Protein AF-X1ARF6-F1 (afdb_monomer_lite)

Organism: NCBI:txid412755

Foldseek 3Di:
DDWDWFALPVVRKIWTWDKAAAPDADQFFEEEEQEADDFAALQRQDPNHRNNVVVQVVVSPVRYIYITIGPAPHDPIHDDPVPDDLLNSLSVVLRVLVVQCVDPSHDQQRYAYEAEHSGLVSRVSNCVVDVSHNYYHYHPYDPDDPVVVVVVVVVVVCVVVLPCDPVSVVVVVVCCCPPCLNVDDPDDDQLSVLLVVLLVQLVVLVSVCLVPVDLVSLLSNLLSLLSNVLRDVCSVVVVVVVVVVLVVVLVVCCVVPVDDSVVSVVSHDVVSNVNSPVSSVVSNQCSVCVNVVNNPD

pLDDT: mean 82.82, std 16.59, range [38.09, 98.88]

InterPro domains:
  IPR022742 Alpha/beta hydrolase domain-containing protein 17C-like [PF12146] (54-144)
  IPR029058 Alpha/Beta hydrolase fold [G3DSA:3.40.50.1820] (3-186)
  IPR029058 Alpha/Beta hydrolase fold [SSF53474] (2-149)
  IPR038731 Glycosyltransferase RgtA/B/C/D-like [PF13231] (156-250)
  IPR053145 AB hydrolase superfamily Esterase 10 [PTHR43265] (1-163)

Sequence (297 aa):
EEEVTYENKKDGVTLAGTLTMPKTGGPHPTVLLIPGSGPNDRDETIWGHRVFLVLADHLTRQGIAVLRADDRGVGESTGDFSAATIADLARDACAGVEYLKTRPEIDARKIGLVGHSLGANVAPLAATQSPDVAFIVLMAGASNTLAEGIHNQCQMIYRSAGGLGRPAVVVAALLTAISPAMVFYSRYYIQEVLLVCFTFGAIISGYRYTQSKNIKWAIFAGISLGLMHATKETSVIAFGSMLLALLLTLVMQRRRQGGSILMAVKAINPWHGIAAVAAAGMVSVLFYSSFFTNAGG

Secondary structure (DSSP, 8-state):
-EEEEEEETTTTEEEEEEEE--SS-S-EEEEEEE--SSS--TT-EETTEEHHHHHHHHHHHTT-EEEEEPPTTSTT--S-STT--HHHHHHHHHHHHHHHHT-TTEEEEEEEEEEETTHHHHHHHHHHH-TTEEEEEEES--SS-HHHHHHHHHHHHHHHTTSS-HHHHHHHHHHHHH-HHHHS-SSS--THHHHHHHHHHHHHHHHHHHHH--HHHHHHHHHHHHHHHHH-TTHHHHHHHHHHHHHHHHHHHHHHH---HHHHHTTS-HHHHHHHHHHHHHHHHHHHTTTTTTTT-

Structure (mmCIF, N/CA/C/O backbone):
data_AF-X1ARF6-F1
#
_entry.id   AF-X1ARF6-F1
#
loop_
_atom_site.group_PDB
_atom_site.id
_atom_site.type_symbol
_atom_site.label_atom_id
_atom_site.label_alt_id
_atom_site.label_comp_id
_atom_site.label_asym_id
_atom_site.label_entity_id
_atom_site.label_seq_id
_atom_site.pdbx_PDB_ins_code
_atom_site.Cartn_x
_atom_site.Cartn_y
_atom_site.Cartn_z
_atom_site.occupancy
_atom_site.B_iso_or_equiv
_atom_site.auth_seq_id
_atom_site.auth_comp_id
_atom_site.auth_asym_id
_atom_site.auth_atom_id
_atom_site.pdbx_PDB_model_num
ATOM 1 N N . GLU A 1 1 ? -19.162 11.302 13.280 1.00 95.06 1 GLU A N 1
ATOM 2 C CA . GLU A 1 1 ? -17.819 10.830 13.651 1.00 95.06 1 GLU A CA 1
ATOM 3 C C . GLU A 1 1 ? -17.608 11.163 15.113 1.00 95.06 1 GLU A C 1
ATOM 5 O O . GLU A 1 1 ? -18.133 12.176 15.564 1.00 95.06 1 GLU A O 1
ATOM 10 N N . GLU A 1 2 ? -16.928 10.285 15.833 1.00 97.31 2 GLU A N 1
ATOM 11 C CA . GLU A 1 2 ? -16.507 10.455 17.221 1.00 97.31 2 GLU A CA 1
ATOM 12 C C . GLU A 1 2 ? -15.000 10.204 17.273 1.00 97.31 2 GLU A C 1
ATOM 14 O O . GLU A 1 2 ? -14.529 9.196 16.745 1.00 97.31 2 GLU A O 1
ATOM 19 N N . GLU A 1 3 ? -14.256 11.120 17.885 1.00 98.25 3 GLU A N 1
ATOM 20 C CA . GLU A 1 3 ? -12.836 10.929 18.176 1.00 98.25 3 GLU A CA 1
ATOM 21 C C . GLU A 1 3 ? -12.690 10.003 19.377 1.00 98.25 3 GLU A C 1
ATOM 23 O O . GLU A 1 3 ? -13.336 10.201 20.407 1.00 98.25 3 GLU A O 1
ATOM 28 N N . VAL A 1 4 ? -11.857 8.979 19.236 1.00 98.44 4 VAL A N 1
ATOM 29 C CA . VAL A 1 4 ? -11.742 7.904 20.217 1.00 98.44 4 VAL A CA 1
ATOM 30 C C . VAL A 1 4 ? -10.285 7.593 20.507 1.00 98.44 4 VAL A C 1
ATOM 32 O O . VAL A 1 4 ? -9.414 7.722 19.649 1.00 98.44 4 VAL A O 1
ATOM 35 N N . THR A 1 5 ? -10.028 7.134 21.726 1.00 98.38 5 THR A N 1
ATOM 36 C CA . THR A 1 5 ? -8.744 6.559 22.116 1.00 98.38 5 THR A CA 1
ATOM 37 C C . THR A 1 5 ? -8.976 5.249 22.850 1.00 98.38 5 THR A C 1
ATOM 39 O O . THR A 1 5 ? -9.968 5.083 23.566 1.00 98.38 5 THR A O 1
ATOM 42 N N . TYR A 1 6 ? -8.076 4.292 22.652 1.00 98.50 6 TYR A N 1
ATOM 43 C CA . TYR A 1 6 ? -8.122 3.003 23.330 1.00 98.50 6 TYR A CA 1
ATOM 44 C C . TYR A 1 6 ? -6.722 2.436 23.538 1.00 98.50 6 TYR A C 1
ATOM 46 O O . TYR A 1 6 ? -5.783 2.756 22.817 1.00 98.50 6 TYR A O 1
ATOM 54 N N . GLU A 1 7 ? -6.572 1.600 24.560 1.00 98.25 7 GLU A N 1
ATOM 55 C CA . GLU A 1 7 ? -5.267 1.113 24.999 1.00 98.25 7 GLU A CA 1
ATOM 56 C C . GLU A 1 7 ? -5.033 -0.338 24.562 1.00 98.25 7 GLU A C 1
ATOM 58 O O . GLU A 1 7 ? -5.788 -1.248 24.921 1.00 98.25 7 GLU A O 1
ATOM 63 N N . ASN A 1 8 ? -3.923 -0.579 23.868 1.00 97.50 8 ASN A N 1
ATOM 64 C CA . ASN A 1 8 ? -3.302 -1.893 23.804 1.00 97.50 8 ASN A CA 1
ATOM 65 C C . ASN A 1 8 ? -2.526 -2.143 25.106 1.00 97.50 8 ASN A C 1
ATOM 67 O O . ASN A 1 8 ? -1.322 -1.904 25.210 1.00 97.50 8 ASN A O 1
ATOM 71 N N . LYS A 1 9 ? -3.235 -2.686 26.099 1.00 95.44 9 LYS A N 1
ATOM 72 C CA . LYS A 1 9 ? -2.705 -2.976 27.443 1.00 95.44 9 LYS A CA 1
ATOM 73 C C . LYS A 1 9 ? -1.505 -3.924 27.461 1.00 95.44 9 LYS A C 1
ATOM 75 O O . LYS A 1 9 ? -0.753 -3.924 28.429 1.00 95.44 9 LYS A O 1
ATOM 80 N N . LYS A 1 10 ? -1.344 -4.776 26.440 1.00 94.44 10 LYS A N 1
ATOM 81 C CA . LYS A 1 10 ? -0.215 -5.720 26.377 1.00 94.44 10 LYS A CA 1
ATOM 82 C C . LYS A 1 10 ? 1.098 -5.004 26.083 1.00 94.44 10 LYS A C 1
ATOM 84 O O . LYS A 1 10 ? 2.126 -5.401 26.619 1.00 94.44 10 LYS A O 1
ATOM 89 N N . ASP A 1 11 ? 1.035 -3.965 25.258 1.00 94.88 11 ASP A N 1
ATOM 90 C CA . ASP A 1 11 ? 2.212 -3.225 24.805 1.00 94.88 11 ASP A CA 1
ATOM 91 C C . ASP A 1 11 ? 2.340 -1.854 25.493 1.00 94.88 11 ASP A C 1
ATOM 93 O O . ASP A 1 11 ? 3.352 -1.181 25.321 1.00 94.88 11 ASP A O 1
ATOM 97 N N . GLY A 1 12 ? 1.333 -1.431 26.270 1.00 96.31 12 GLY A N 1
ATOM 98 C CA . GLY A 1 12 ? 1.295 -0.114 26.915 1.00 96.31 12 GLY A CA 1
ATOM 99 C C . GLY A 1 12 ? 1.167 1.038 25.913 1.00 96.31 12 GLY A C 1
ATOM 100 O O . GLY A 1 12 ? 1.675 2.131 26.156 1.00 96.31 12 GLY A O 1
ATOM 101 N N . VAL A 1 13 ? 0.535 0.776 24.766 1.00 97.12 13 VAL A N 1
ATOM 102 C CA . VAL A 1 13 ? 0.352 1.741 23.675 1.00 97.12 13 VAL A CA 1
ATOM 103 C C . VAL A 1 13 ? -1.090 2.231 23.665 1.00 97.12 13 VAL A C 1
ATOM 105 O O . VAL A 1 13 ? -2.021 1.429 23.720 1.00 97.12 13 VAL A O 1
ATOM 108 N N . THR A 1 14 ? -1.279 3.540 23.546 1.00 98.56 14 THR A N 1
ATOM 109 C CA . THR A 1 14 ? -2.588 4.167 23.357 1.00 98.56 14 THR A CA 1
ATOM 110 C C . THR A 1 14 ? -2.746 4.515 21.890 1.00 98.56 14 THR A C 1
ATOM 112 O O . THR A 1 14 ? -1.902 5.204 21.326 1.00 98.56 14 THR A O 1
ATOM 115 N N . LEU A 1 15 ? -3.828 4.045 21.283 1.00 98.69 15 LEU A N 1
ATOM 116 C CA . LEU A 1 15 ? -4.153 4.265 19.883 1.00 98.69 15 LEU A CA 1
ATOM 117 C C . LEU A 1 15 ? -5.269 5.297 19.787 1.00 98.69 15 LEU A C 1
ATOM 119 O O . LEU A 1 15 ? -6.289 5.179 20.472 1.00 98.69 15 LEU A O 1
ATOM 123 N N . ALA A 1 16 ? -5.064 6.303 18.947 1.00 98.69 16 ALA A N 1
ATOM 124 C CA . ALA A 1 16 ? -6.054 7.312 18.619 1.00 98.69 16 ALA A CA 1
ATOM 125 C C . ALA A 1 16 ? -6.747 6.969 17.302 1.00 98.69 16 ALA A C 1
ATOM 127 O O . ALA A 1 16 ? -6.163 6.368 16.401 1.00 98.69 16 ALA A O 1
ATOM 128 N N . GLY A 1 17 ? -8.012 7.348 17.176 1.00 98.31 17 GLY A N 1
ATOM 129 C CA . GLY A 1 17 ? -8.782 7.048 15.987 1.00 98.31 17 GLY A CA 1
ATOM 130 C C . GLY A 1 17 ? -10.110 7.776 15.923 1.00 98.31 17 GLY A C 1
ATOM 131 O O . GLY A 1 17 ? -10.441 8.614 16.758 1.00 98.31 17 GLY A O 1
ATOM 132 N N . THR A 1 18 ? -10.896 7.403 14.923 1.00 98.69 18 THR A N 1
ATOM 133 C CA . THR A 1 18 ? -12.225 7.948 14.677 1.00 98.69 18 THR A CA 1
ATOM 134 C C . THR A 1 18 ? -13.212 6.800 14.489 1.00 98.69 18 THR A C 1
ATOM 136 O O . THR A 1 18 ? -13.063 5.971 13.584 1.00 98.69 18 THR A O 1
ATOM 139 N N . LEU A 1 19 ? -14.261 6.775 15.314 1.00 98.44 19 LEU A N 1
ATOM 140 C CA . LEU A 1 19 ? -15.413 5.896 15.149 1.00 98.44 19 LEU A CA 1
ATOM 141 C C . LEU A 1 19 ? -16.495 6.623 14.343 1.00 98.44 19 LEU A C 1
ATOM 143 O O . LEU A 1 19 ? -17.011 7.678 14.719 1.00 98.44 19 LEU A O 1
ATOM 147 N N . THR A 1 20 ? -16.845 6.068 13.189 1.00 98.31 20 THR A N 1
ATOM 148 C CA . THR A 1 20 ? -17.866 6.626 12.298 1.00 98.31 20 THR A CA 1
ATOM 149 C C . THR A 1 20 ? -19.119 5.767 12.381 1.00 98.31 20 THR A C 1
ATOM 151 O O . THR A 1 20 ? -19.066 4.569 12.118 1.00 98.31 20 THR A O 1
ATOM 154 N N . MET A 1 21 ? -20.244 6.380 12.751 1.00 97.50 21 MET A N 1
ATOM 155 C CA . MET A 1 21 ? -21.498 5.680 13.032 1.00 97.50 21 MET A CA 1
ATOM 156 C C . MET A 1 21 ? -22.556 5.943 11.952 1.00 97.50 21 MET A C 1
ATOM 158 O O . MET A 1 21 ? -22.673 7.082 11.482 1.00 97.50 21 MET A O 1
ATOM 162 N N . PRO A 1 22 ? -23.378 4.939 11.593 1.00 97.31 22 PRO A N 1
ATOM 163 C CA . PRO A 1 22 ? -24.603 5.163 10.837 1.00 97.31 22 PRO A CA 1
ATOM 164 C C . PRO A 1 22 ? -25.560 6.103 11.579 1.00 97.31 22 PRO A C 1
ATOM 166 O O . PRO A 1 22 ? -25.580 6.159 12.806 1.00 97.31 22 PRO A O 1
ATOM 169 N N . LYS A 1 23 ? -26.411 6.817 10.833 1.00 92.62 23 LYS A N 1
ATOM 170 C CA . LYS A 1 23 ? -27.447 7.696 11.415 1.00 92.62 23 LYS A CA 1
ATOM 171 C C . LYS A 1 23 ? -28.692 6.939 11.905 1.00 92.62 23 LYS A C 1
ATOM 173 O O . LYS A 1 23 ? -29.614 7.557 12.429 1.00 92.62 23 LYS A O 1
ATOM 178 N N . THR A 1 24 ? -28.754 5.631 11.677 1.00 91.19 24 THR A N 1
ATOM 179 C CA . THR A 1 24 ? -29.869 4.756 12.058 1.00 91.19 24 THR A CA 1
ATOM 180 C C . THR A 1 24 ? -29.703 4.226 13.486 1.00 91.19 24 THR A C 1
ATOM 182 O O . THR A 1 24 ? -28.606 4.236 14.045 1.00 91.19 24 THR A O 1
ATOM 185 N N . GLY A 1 25 ? -30.796 3.754 14.095 1.00 86.69 25 GLY A N 1
ATOM 186 C CA . GLY A 1 25 ? -30.749 3.113 15.415 1.00 86.69 25 GLY A CA 1
ATOM 187 C C . GLY A 1 25 ? -29.938 1.811 15.390 1.00 86.69 25 GLY A C 1
ATOM 188 O O . GLY A 1 25 ? -30.049 1.048 14.431 1.00 86.69 25 GLY A O 1
ATOM 189 N N . GLY A 1 26 ? -29.110 1.595 16.417 1.00 87.12 26 GLY A N 1
ATOM 190 C CA . GLY A 1 26 ? -28.246 0.416 16.563 1.00 87.12 26 GLY A CA 1
ATOM 191 C C . GLY A 1 26 ? -28.900 -0.756 17.315 1.00 87.12 26 GLY A C 1
ATOM 192 O O . GLY A 1 26 ? -30.093 -0.692 17.629 1.00 87.12 26 GLY A O 1
ATOM 193 N N . PRO A 1 27 ? -28.130 -1.815 17.639 1.00 96.00 27 PRO A N 1
ATOM 194 C CA . PRO A 1 27 ? -26.681 -1.955 17.435 1.00 96.00 27 PRO A CA 1
ATOM 195 C C . PRO A 1 27 ? -26.289 -2.273 15.980 1.00 96.00 27 PRO A C 1
ATOM 197 O O . PRO A 1 27 ? -27.033 -2.940 15.259 1.00 96.00 27 PRO A O 1
ATOM 200 N N . HIS A 1 28 ? -25.112 -1.807 15.550 1.00 98.12 28 HIS A N 1
ATOM 201 C CA . HIS A 1 28 ? -24.639 -1.911 14.162 1.00 98.12 28 HIS A CA 1
ATOM 202 C C . HIS A 1 28 ? -23.545 -2.972 13.984 1.00 98.12 28 HIS A C 1
ATOM 204 O O . HIS A 1 28 ? -22.696 -3.114 14.865 1.00 98.12 28 HIS A O 1
ATOM 210 N N . PRO A 1 29 ? -23.486 -3.682 12.838 1.00 98.12 29 PRO A N 1
ATOM 211 C CA . PRO A 1 29 ? -22.263 -4.377 12.445 1.00 98.12 29 PRO A CA 1
ATOM 212 C C . PRO A 1 29 ? -21.126 -3.365 12.273 1.00 98.12 29 PRO A C 1
ATOM 214 O O . PRO A 1 29 ? -21.363 -2.187 11.989 1.00 98.12 29 PRO A O 1
ATOM 217 N N . THR A 1 30 ? -19.882 -3.794 12.457 1.00 98.62 30 THR A N 1
ATOM 218 C CA . THR A 1 30 ? -18.743 -2.868 12.482 1.00 98.62 30 THR A CA 1
ATOM 219 C C . THR A 1 30 ? -17.517 -3.460 11.834 1.00 98.62 30 THR A C 1
ATOM 221 O O . THR A 1 30 ? -17.283 -4.661 11.927 1.00 98.62 30 THR A O 1
ATOM 224 N N . VAL A 1 31 ? -16.716 -2.609 11.200 1.00 98.75 31 VAL A N 1
ATOM 225 C CA . VAL A 1 31 ? -15.379 -2.983 10.747 1.00 98.75 31 VAL A CA 1
ATOM 226 C C . VAL A 1 31 ? -14.306 -2.062 11.312 1.00 98.75 31 VAL A C 1
ATOM 228 O O . VAL A 1 31 ? -14.501 -0.851 11.399 1.00 98.75 31 VAL A O 1
ATOM 231 N N . LEU A 1 32 ? -13.161 -2.642 11.668 1.00 98.81 32 LEU A N 1
ATOM 232 C CA . LEU A 1 32 ? -11.915 -1.913 11.897 1.00 98.81 32 LEU A CA 1
ATOM 233 C C . LEU A 1 32 ? -11.082 -1.950 10.611 1.00 98.81 32 LEU A C 1
ATOM 235 O O . LEU A 1 32 ? -10.805 -3.032 10.083 1.00 98.81 32 LEU A O 1
ATOM 239 N N . LEU A 1 33 ? -10.696 -0.777 10.108 1.00 98.75 33 LEU A N 1
ATOM 240 C CA . LEU A 1 33 ? -9.798 -0.658 8.960 1.00 98.75 33 LEU A CA 1
ATOM 241 C C . LEU A 1 33 ? -8.343 -0.697 9.443 1.00 98.75 33 LEU A C 1
ATOM 243 O O . LEU A 1 33 ? -7.975 0.050 10.347 1.00 98.75 33 LEU A O 1
ATOM 247 N N . ILE A 1 34 ? -7.530 -1.571 8.847 1.00 98.38 34 ILE A N 1
ATOM 248 C CA . ILE A 1 34 ? -6.124 -1.781 9.211 1.00 98.38 34 ILE A CA 1
ATOM 249 C C . ILE A 1 34 ? -5.238 -1.315 8.044 1.00 98.38 34 ILE A C 1
ATOM 251 O O . ILE A 1 34 ? -5.319 -1.930 6.967 1.00 98.38 34 ILE A O 1
ATOM 255 N N . PRO A 1 35 ? -4.419 -0.260 8.234 1.00 96.38 35 PRO A N 1
ATOM 256 C CA . PRO A 1 35 ? -3.612 0.335 7.171 1.00 96.38 35 PRO A CA 1
ATOM 257 C C . PRO A 1 35 ? -2.540 -0.590 6.583 1.00 96.38 35 PRO A C 1
ATOM 259 O O . PRO A 1 35 ? -2.229 -1.669 7.099 1.00 96.38 35 PRO A O 1
ATOM 262 N N . GLY A 1 36 ? -1.972 -0.145 5.464 1.00 92.62 36 GLY A N 1
ATOM 263 C CA . GLY A 1 36 ? -0.848 -0.767 4.787 1.00 92.62 36 GLY A CA 1
ATOM 264 C C . GLY A 1 36 ? 0.509 -0.516 5.441 1.00 92.62 36 GLY A C 1
ATOM 265 O O . GLY A 1 36 ? 0.647 -0.235 6.623 1.00 92.62 36 GLY A O 1
ATOM 266 N N . SER A 1 37 ? 1.569 -0.699 4.657 1.00 87.50 37 SER A N 1
ATOM 267 C CA . SER A 1 37 ? 2.944 -0.556 5.138 1.00 87.50 37 SER A CA 1
ATOM 268 C C . SER A 1 37 ? 3.344 0.908 5.322 1.00 87.50 37 SER A C 1
ATOM 270 O O . SER A 1 37 ? 3.175 1.695 4.392 1.00 87.50 37 SER A O 1
ATOM 272 N N . GLY A 1 38 ? 4.014 1.212 6.433 1.00 88.50 38 GLY A N 1
ATOM 273 C CA . GLY A 1 38 ? 4.526 2.546 6.757 1.00 88.50 38 GLY A CA 1
ATOM 274 C C . GLY A 1 38 ? 3.764 3.174 7.926 1.00 88.50 38 GLY A C 1
ATOM 275 O O . GLY A 1 38 ? 2.807 2.577 8.395 1.00 88.50 38 GLY A O 1
ATOM 276 N N . PRO A 1 39 ? 4.198 4.343 8.418 1.00 92.00 39 PRO A N 1
ATOM 277 C CA . PRO A 1 39 ? 3.478 5.065 9.460 1.00 92.00 39 PRO A CA 1
ATOM 278 C C . PRO A 1 39 ? 2.248 5.761 8.857 1.00 92.00 39 PRO A C 1
ATOM 280 O O . PRO A 1 39 ? 2.389 6.827 8.253 1.00 92.00 39 PRO A O 1
ATOM 283 N N . ASN A 1 40 ? 1.060 5.164 8.981 1.00 95.88 40 ASN A N 1
ATOM 284 C CA . ASN A 1 40 ? -0.164 5.727 8.410 1.00 95.88 40 ASN A CA 1
ATOM 285 C C . ASN A 1 40 ? -0.986 6.487 9.453 1.00 95.88 40 ASN A C 1
ATOM 287 O O . ASN A 1 40 ? -1.107 6.074 10.609 1.00 95.88 40 ASN A O 1
ATOM 291 N N . ASP A 1 41 ? -1.603 7.581 9.010 1.00 96.94 41 ASP A N 1
ATOM 292 C CA . ASP A 1 41 ? -2.754 8.138 9.711 1.00 96.94 41 ASP A CA 1
ATOM 293 C C . ASP A 1 41 ? -3.972 7.210 9.548 1.00 96.94 41 ASP A C 1
ATOM 295 O O . ASP A 1 41 ? -4.015 6.327 8.685 1.00 96.94 41 ASP A O 1
ATOM 299 N N . ARG A 1 42 ? -5.003 7.439 10.360 1.00 97.12 42 ARG A N 1
ATOM 300 C CA . ARG A 1 42 ? -6.267 6.687 10.344 1.00 97.12 42 ARG A CA 1
ATOM 301 C C . ARG A 1 42 ? -6.987 6.679 8.992 1.00 97.12 42 ARG A C 1
ATOM 303 O O . ARG A 1 42 ? -7.870 5.853 8.763 1.00 97.12 42 ARG A O 1
ATOM 310 N N . ASP A 1 43 ? -6.631 7.599 8.101 1.00 97.69 43 ASP A N 1
ATOM 311 C CA . ASP A 1 43 ? -7.243 7.770 6.787 1.00 97.69 43 ASP A CA 1
ATOM 312 C C . ASP A 1 43 ? -6.492 7.060 5.657 1.00 97.69 43 ASP A C 1
ATOM 314 O O . ASP A 1 43 ? -6.990 7.037 4.523 1.00 97.69 43 ASP A O 1
ATOM 318 N N . GLU A 1 44 ? -5.347 6.450 5.969 1.00 95.75 44 GLU A N 1
ATOM 319 C CA . GLU A 1 44 ? -4.414 5.886 5.001 1.00 95.75 44 GLU A CA 1
ATOM 320 C C . GLU A 1 44 ? -4.153 6.883 3.858 1.00 95.75 44 GLU A C 1
ATOM 322 O O . GLU A 1 44 ? -4.423 6.634 2.675 1.00 95.75 44 GLU A O 1
ATOM 327 N N . THR A 1 45 ? -3.707 8.086 4.235 1.00 94.38 45 THR A N 1
ATOM 328 C CA . THR A 1 45 ? -3.518 9.189 3.297 1.00 94.38 45 THR A CA 1
ATOM 329 C C . THR A 1 45 ? -2.351 8.918 2.351 1.00 94.38 45 THR A C 1
ATOM 331 O O . THR A 1 45 ? -1.178 9.005 2.712 1.00 94.38 45 THR A O 1
ATOM 334 N N . ILE A 1 46 ? -2.666 8.674 1.080 1.00 86.69 46 ILE A N 1
ATOM 335 C CA . ILE A 1 46 ? -1.692 8.401 0.022 1.00 86.69 46 ILE A CA 1
ATOM 336 C C . ILE A 1 46 ? -1.782 9.515 -1.024 1.00 86.69 46 ILE A C 1
ATOM 338 O O . ILE A 1 46 ? -2.804 9.680 -1.687 1.00 86.69 46 ILE A O 1
ATOM 342 N N . TRP A 1 47 ? -0.713 10.305 -1.174 1.00 86.38 47 TRP A N 1
ATOM 343 C CA . TRP A 1 47 ? -0.644 11.439 -2.118 1.00 86.38 47 TRP A CA 1
ATOM 344 C C . TRP A 1 47 ? -1.813 12.437 -1.981 1.00 86.38 47 TRP A C 1
ATOM 346 O O . TRP A 1 47 ? -2.319 12.960 -2.971 1.00 86.38 47 TRP A O 1
ATOM 356 N N . GLY A 1 48 ? -2.260 12.685 -0.745 1.00 89.06 48 GLY A N 1
ATOM 357 C CA . GLY A 1 48 ? -3.388 13.573 -0.436 1.00 89.06 48 GLY A CA 1
ATOM 358 C C . GLY A 1 48 ? -4.772 12.932 -0.593 1.00 89.06 48 GLY A C 1
ATOM 359 O O . GLY A 1 48 ? -5.776 13.575 -0.291 1.00 89.06 48 GLY A O 1
ATOM 360 N N . HIS A 1 49 ? -4.851 11.671 -1.027 1.00 93.31 49 HIS A N 1
ATOM 361 C CA . HIS A 1 49 ? -6.095 10.913 -1.074 1.00 93.31 49 HIS A CA 1
ATOM 362 C C . HIS A 1 49 ? -6.288 10.096 0.208 1.00 93.31 49 HIS A C 1
ATOM 364 O O . HIS A 1 49 ? -5.449 9.269 0.550 1.00 93.31 49 HIS A O 1
ATOM 370 N N . ARG A 1 50 ? -7.427 10.288 0.877 1.00 96.81 50 ARG A N 1
ATOM 371 C CA . ARG A 1 50 ? -7.795 9.645 2.150 1.00 96.81 50 ARG A CA 1
ATOM 372 C C . ARG A 1 50 ? -8.617 8.384 1.899 1.00 96.81 50 ARG A C 1
ATOM 374 O O . ARG A 1 50 ? -9.848 8.433 1.886 1.00 96.81 50 ARG A O 1
ATOM 381 N N . VAL A 1 51 ? -7.943 7.275 1.600 1.00 95.25 51 VAL A N 1
ATOM 382 C CA . VAL A 1 51 ? -8.585 6.034 1.129 1.00 95.25 51 VAL A CA 1
ATOM 383 C C . VAL A 1 51 ? -9.576 5.495 2.162 1.00 95.25 51 VAL A C 1
ATOM 385 O O . VAL A 1 51 ? -10.718 5.179 1.817 1.00 95.25 51 VAL A O 1
ATOM 388 N N . PHE A 1 52 ? -9.179 5.446 3.433 1.00 98.00 52 PHE A N 1
ATOM 389 C CA . PHE A 1 52 ? -10.021 4.902 4.496 1.00 98.00 52 PHE A CA 1
ATOM 390 C C . PHE A 1 52 ? -11.181 5.819 4.864 1.00 98.00 52 PHE A C 1
ATOM 392 O O . PHE A 1 52 ? -12.253 5.313 5.185 1.00 98.00 52 PHE A O 1
ATOM 399 N N . LEU A 1 53 ? -11.038 7.141 4.735 1.00 97.88 53 LEU A N 1
ATOM 400 C CA . LEU A 1 53 ? -12.164 8.061 4.916 1.00 97.88 53 LEU A CA 1
ATOM 401 C C . LEU A 1 53 ? -13.270 7.816 3.881 1.00 97.88 53 LEU A C 1
ATOM 403 O O . LEU A 1 53 ? -14.447 7.781 4.234 1.00 97.88 53 LEU A O 1
ATOM 407 N N . VAL A 1 54 ? -12.906 7.615 2.611 1.00 97.44 54 VAL A N 1
ATOM 408 C CA . VAL A 1 54 ? -13.881 7.333 1.542 1.00 97.44 54 VAL A CA 1
ATOM 409 C C . VAL A 1 54 ? -14.595 6.001 1.790 1.00 97.44 54 VAL A C 1
ATOM 411 O O . VAL A 1 54 ? -15.814 5.911 1.629 1.00 97.44 54 VAL A O 1
ATOM 414 N N . LEU A 1 55 ? -13.858 4.974 2.227 1.00 97.31 55 LEU A N 1
ATOM 415 C CA . LEU A 1 55 ? -14.443 3.685 2.603 1.00 97.31 55 LEU A CA 1
ATOM 416 C C . LEU A 1 55 ? -15.367 3.810 3.819 1.00 97.31 55 LEU A C 1
ATOM 418 O O . LEU A 1 55 ? -16.476 3.276 3.795 1.00 97.31 55 LEU A O 1
ATOM 422 N N . ALA A 1 56 ? -14.944 4.541 4.851 1.00 98.25 56 ALA A N 1
ATOM 423 C CA . ALA A 1 56 ? -15.740 4.774 6.047 1.00 98.25 56 ALA A CA 1
ATOM 424 C C . ALA A 1 56 ? -17.057 5.490 5.719 1.00 98.25 56 ALA A C 1
ATOM 426 O O . ALA A 1 56 ? -18.119 5.045 6.157 1.00 98.25 56 ALA A O 1
ATOM 427 N N . ASP A 1 57 ? -17.019 6.542 4.896 1.00 97.94 57 ASP A N 1
ATOM 428 C CA . ASP A 1 57 ? -18.223 7.254 4.453 1.00 97.94 57 ASP A CA 1
ATOM 429 C C . ASP A 1 57 ? -19.187 6.329 3.696 1.00 97.94 57 ASP A C 1
ATOM 431 O O . ASP A 1 57 ? -20.390 6.316 3.965 1.00 97.94 57 ASP A O 1
ATOM 435 N N . HIS A 1 58 ? -18.673 5.506 2.779 1.00 98.12 58 HIS A N 1
ATOM 436 C CA . HIS A 1 58 ? -19.518 4.596 2.013 1.00 98.12 58 HIS A CA 1
ATOM 437 C C . HIS A 1 58 ? -20.164 3.518 2.896 1.00 98.12 58 HIS A C 1
ATOM 439 O O . HIS A 1 58 ? -21.380 3.325 2.845 1.00 98.12 58 HIS A O 1
ATOM 445 N N . LEU A 1 59 ? -19.372 2.836 3.729 1.00 98.12 59 LEU A N 1
ATOM 446 C CA . LEU A 1 59 ? -19.842 1.744 4.588 1.00 98.12 59 LEU A CA 1
ATOM 447 C C . LEU A 1 59 ? -20.851 2.226 5.638 1.00 98.12 59 LEU A C 1
ATOM 449 O O . LEU A 1 59 ? -21.868 1.572 5.874 1.00 98.12 59 LEU A O 1
ATOM 453 N N . THR A 1 60 ? -20.633 3.409 6.209 1.00 98.00 60 THR A N 1
ATOM 454 C CA . THR A 1 60 ? -21.530 3.979 7.229 1.00 98.00 60 THR A CA 1
ATOM 455 C C . THR A 1 60 ? -22.881 4.387 6.665 1.00 98.00 60 THR A C 1
ATOM 457 O O . THR A 1 60 ? -23.902 4.193 7.330 1.00 98.00 60 THR A O 1
ATOM 460 N N . ARG A 1 61 ? -22.943 4.834 5.402 1.00 97.31 61 ARG A N 1
ATOM 461 C CA . ARG A 1 61 ? -24.217 5.024 4.681 1.00 97.31 61 ARG A CA 1
ATOM 462 C C . ARG A 1 61 ? -24.966 3.714 4.426 1.00 97.31 61 ARG A C 1
ATOM 464 O O . ARG A 1 61 ? -26.181 3.756 4.260 1.00 97.31 61 ARG A O 1
ATOM 471 N N . GLN A 1 62 ? -24.270 2.578 4.418 1.00 97.25 62 GLN A N 1
ATOM 472 C CA . GLN A 1 62 ? -24.856 1.237 4.299 1.00 97.25 62 GLN A CA 1
ATOM 473 C C . GLN A 1 62 ? -25.178 0.591 5.658 1.00 97.25 62 GLN A C 1
ATOM 475 O O . GLN A 1 62 ? -25.527 -0.586 5.711 1.00 97.25 62 GLN A O 1
ATOM 480 N N . GLY A 1 63 ? -25.086 1.338 6.764 1.00 97.69 63 GLY A N 1
ATOM 481 C CA . GLY A 1 63 ? -25.435 0.828 8.093 1.00 97.69 63 GLY A CA 1
ATOM 482 C C . GLY A 1 63 ? -24.318 0.052 8.797 1.00 97.69 63 GLY A C 1
ATOM 483 O O . GLY A 1 63 ? -24.599 -0.659 9.755 1.00 97.69 63 GLY A O 1
ATOM 484 N N . ILE A 1 64 ? -23.066 0.174 8.345 1.00 98.56 64 ILE A N 1
ATOM 485 C CA . ILE A 1 64 ? -21.900 -0.451 8.986 1.00 98.56 64 ILE A CA 1
ATOM 486 C C . ILE A 1 64 ? -21.098 0.631 9.708 1.00 98.56 64 ILE A C 1
ATOM 488 O O . ILE A 1 64 ? -20.631 1.573 9.075 1.00 98.56 64 ILE A O 1
ATOM 492 N N . ALA A 1 65 ? -20.917 0.511 11.022 1.00 98.62 65 ALA A N 1
ATOM 493 C CA . ALA A 1 65 ? -20.010 1.399 11.746 1.00 98.62 65 ALA A CA 1
ATOM 494 C C . ALA A 1 65 ? -18.549 1.098 11.380 1.00 98.62 65 ALA A C 1
ATOM 496 O O . ALA A 1 65 ? -18.192 -0.036 11.055 1.00 98.62 65 ALA A O 1
ATOM 497 N N . VAL A 1 66 ? -17.694 2.116 11.402 1.00 98.81 66 VAL A N 1
ATOM 498 C CA . VAL A 1 66 ? -16.302 1.982 10.962 1.00 98.81 66 VAL A CA 1
ATOM 499 C C . VAL A 1 66 ? -15.366 2.631 11.962 1.00 98.81 66 VAL A C 1
ATOM 501 O O . VAL A 1 66 ? -15.458 3.835 12.204 1.00 98.81 66 VAL A O 1
ATOM 504 N N . LEU A 1 67 ? -14.446 1.836 12.503 1.00 98.88 67 LEU A N 1
ATOM 505 C CA . LEU A 1 67 ? -13.306 2.321 13.267 1.00 98.88 67 LEU A CA 1
ATOM 506 C C . LEU A 1 67 ? -12.105 2.473 12.337 1.00 98.88 67 LEU A C 1
ATOM 508 O O . LEU A 1 67 ? -11.746 1.555 11.598 1.00 98.88 67 LEU A O 1
ATOM 512 N N . ARG A 1 68 ? -11.485 3.644 12.402 1.00 98.62 68 ARG A N 1
ATOM 513 C CA . ARG A 1 68 ? -10.196 3.960 11.790 1.00 98.62 68 ARG A CA 1
ATOM 514 C C . ARG A 1 68 ? -9.258 4.402 12.899 1.00 98.62 68 ARG A C 1
ATOM 516 O O . ARG A 1 68 ? -9.693 5.181 13.743 1.00 98.62 68 ARG A O 1
ATOM 523 N N . ALA A 1 69 ? -8.016 3.942 12.905 1.00 98.25 69 ALA A N 1
ATOM 524 C CA . ALA A 1 69 ? -7.042 4.311 13.927 1.00 98.25 69 ALA A CA 1
ATOM 525 C C . ALA A 1 69 ? -5.713 4.705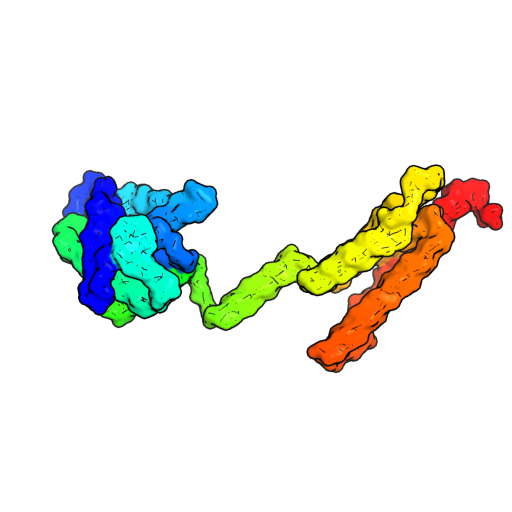 13.292 1.00 98.25 69 ALA A C 1
ATOM 527 O O . ALA A 1 69 ? -5.334 4.135 12.270 1.00 98.25 69 ALA A O 1
ATOM 528 N N . ASP A 1 70 ? -5.039 5.680 13.896 1.00 98.44 70 ASP A N 1
ATOM 529 C CA . ASP A 1 70 ? -3.667 6.017 13.544 1.00 98.44 70 ASP A CA 1
ATOM 530 C C . ASP A 1 70 ? -2.770 4.856 13.985 1.00 98.44 70 ASP A C 1
ATOM 532 O O . ASP A 1 70 ? -2.934 4.324 15.093 1.00 98.44 70 ASP A O 1
ATOM 536 N N . ASP A 1 71 ? -1.808 4.477 13.144 1.00 97.44 71 ASP A N 1
ATOM 537 C CA . ASP A 1 71 ? -0.816 3.477 13.527 1.00 97.44 71 ASP A CA 1
ATOM 538 C C . ASP A 1 71 ? -0.075 3.919 14.803 1.00 97.44 71 ASP A C 1
ATOM 540 O O . ASP A 1 71 ? 0.075 5.110 15.088 1.00 97.44 71 ASP A O 1
ATOM 544 N N . ARG A 1 72 ? 0.420 2.959 15.593 1.00 97.06 72 ARG A N 1
ATOM 545 C CA . ARG A 1 72 ? 1.235 3.270 16.780 1.00 97.06 72 ARG A CA 1
ATOM 546 C C . ARG A 1 72 ? 2.380 4.233 16.429 1.00 97.06 72 ARG A C 1
ATOM 548 O O . ARG A 1 72 ? 3.089 4.026 15.450 1.00 97.06 72 ARG A O 1
ATOM 555 N N . GLY A 1 73 ? 2.582 5.271 17.231 1.00 96.50 73 GLY A N 1
ATOM 556 C CA . GLY A 1 73 ? 3.587 6.311 16.987 1.00 96.50 73 GLY A CA 1
ATOM 557 C C . GLY A 1 73 ? 3.255 7.284 15.848 1.00 96.50 73 GLY A C 1
ATOM 558 O O . GLY A 1 73 ? 4.145 8.013 15.408 1.00 96.50 73 GLY A O 1
ATOM 559 N N . VAL A 1 74 ? 2.013 7.299 15.355 1.00 97.31 74 VAL A N 1
ATOM 560 C CA . VAL A 1 74 ? 1.528 8.221 14.318 1.00 97.31 74 VAL A CA 1
ATOM 561 C C . VAL A 1 74 ? 0.354 9.040 14.844 1.00 97.31 74 VAL A C 1
ATOM 563 O O . VAL A 1 74 ? -0.467 8.545 15.612 1.00 97.31 74 VAL A O 1
ATOM 566 N N . GLY A 1 75 ? 0.257 10.301 14.415 1.00 95.31 75 GLY A N 1
ATOM 567 C CA . GLY A 1 75 ? -0.815 11.197 14.845 1.00 95.31 75 GLY A CA 1
ATOM 568 C C . GLY A 1 75 ? -0.817 11.357 16.364 1.00 95.31 75 GLY A C 1
ATOM 569 O O . GLY A 1 75 ? 0.199 11.725 16.949 1.00 95.31 75 GLY A O 1
ATOM 570 N N . GLU A 1 76 ? -1.953 11.043 16.984 1.00 97.00 76 GLU A N 1
ATOM 571 C CA . GLU A 1 76 ? -2.127 11.096 18.442 1.00 97.00 76 GLU A CA 1
ATOM 572 C C . GLU A 1 76 ? -1.910 9.725 19.120 1.00 97.00 76 GLU A C 1
ATOM 574 O O . GLU A 1 76 ? -2.034 9.606 20.342 1.00 97.00 76 GLU A O 1
ATOM 579 N N . SER A 1 77 ? -1.584 8.675 18.353 1.00 98.44 77 SER A N 1
ATOM 580 C CA . SER A 1 77 ? -1.215 7.366 18.899 1.00 98.44 77 SER A CA 1
ATOM 581 C C . SER A 1 77 ? 0.188 7.403 19.508 1.00 98.44 77 SER A C 1
ATOM 583 O O . SER A 1 77 ? 1.142 7.910 18.916 1.00 98.44 77 SER A O 1
ATOM 585 N N . THR A 1 78 ? 0.353 6.797 20.684 1.00 98.19 78 THR A N 1
ATOM 586 C CA . THR A 1 78 ? 1.663 6.648 21.333 1.00 98.19 78 THR A CA 1
ATOM 587 C C . THR A 1 78 ? 2.443 5.459 20.757 1.00 98.19 78 THR A C 1
ATOM 589 O O . THR A 1 78 ? 1.948 4.717 19.908 1.00 98.19 78 THR A O 1
ATOM 592 N N . GLY A 1 79 ? 3.683 5.257 21.214 1.00 95.75 79 GLY A N 1
ATOM 593 C CA . GLY A 1 79 ? 4.537 4.144 20.787 1.00 95.75 79 GLY A CA 1
ATOM 594 C C . GLY A 1 79 ? 5.454 4.490 19.611 1.00 95.75 79 GLY A C 1
ATOM 595 O O . GLY A 1 79 ? 5.692 5.658 19.318 1.00 95.75 79 GLY A O 1
ATOM 596 N N . ASP A 1 80 ? 6.006 3.458 18.971 1.00 93.38 80 ASP A N 1
ATOM 597 C CA . ASP A 1 80 ? 6.959 3.587 17.865 1.00 93.38 80 ASP A CA 1
ATOM 598 C C . ASP A 1 80 ? 6.649 2.555 16.772 1.00 93.38 80 ASP A C 1
ATOM 600 O O . ASP A 1 80 ? 6.762 1.345 16.991 1.00 93.38 80 ASP A O 1
ATOM 604 N N . PHE A 1 81 ? 6.259 3.038 15.589 1.00 92.25 81 PHE A N 1
ATOM 605 C CA . PHE A 1 81 ? 6.007 2.192 14.423 1.00 92.25 81 PHE A CA 1
ATOM 606 C C . PHE A 1 81 ? 7.278 1.509 13.907 1.00 92.25 81 PHE A C 1
ATOM 608 O O . PHE A 1 81 ? 7.228 0.386 13.415 1.00 92.25 81 PHE A O 1
ATOM 615 N N . SER A 1 82 ? 8.434 2.173 13.992 1.00 89.06 82 SER A N 1
ATOM 616 C CA . SER A 1 82 ? 9.671 1.698 13.361 1.00 89.06 82 SER A CA 1
ATOM 617 C C . SER A 1 82 ? 10.212 0.411 13.991 1.00 89.06 82 SER A C 1
ATOM 619 O O . SER A 1 82 ? 10.855 -0.388 13.308 1.00 89.06 82 SER A O 1
ATOM 621 N N . ALA A 1 83 ? 9.899 0.186 15.268 1.00 89.25 83 ALA A N 1
ATOM 622 C CA . ALA A 1 83 ? 10.218 -1.031 16.006 1.00 89.25 83 ALA A CA 1
ATOM 623 C C . ALA A 1 83 ? 9.111 -2.102 15.930 1.00 89.25 83 ALA A C 1
ATOM 625 O O . ALA A 1 83 ? 9.286 -3.199 16.462 1.00 89.25 83 ALA A O 1
ATOM 626 N N . ALA A 1 84 ? 7.973 -1.797 15.302 1.00 91.75 84 ALA A N 1
ATOM 627 C CA . ALA A 1 84 ? 6.789 -2.642 15.325 1.00 91.75 84 ALA A CA 1
ATOM 628 C C . ALA A 1 84 ? 6.897 -3.840 14.374 1.00 91.75 84 ALA A C 1
ATOM 630 O O . ALA A 1 84 ? 7.293 -3.732 13.212 1.00 91.75 84 ALA A O 1
ATOM 631 N N . THR A 1 85 ? 6.458 -4.996 14.855 1.00 93.19 85 THR A N 1
ATOM 632 C CA . THR A 1 85 ? 6.275 -6.214 14.067 1.00 93.19 85 THR A CA 1
ATOM 633 C C . THR A 1 85 ? 4.807 -6.407 13.690 1.00 93.19 85 THR A C 1
ATOM 635 O O . THR A 1 85 ? 3.903 -5.858 14.317 1.00 93.19 85 THR A O 1
ATOM 638 N N . ILE A 1 86 ? 4.535 -7.283 12.715 1.00 92.25 86 ILE A N 1
ATOM 639 C CA . ILE A 1 86 ? 3.160 -7.690 12.359 1.00 92.25 86 ILE A CA 1
ATOM 640 C C . ILE A 1 86 ? 2.411 -8.244 13.582 1.00 92.25 86 ILE A C 1
ATOM 642 O O . ILE A 1 86 ? 1.206 -8.041 13.710 1.00 92.25 86 ILE A O 1
ATOM 646 N N . ALA A 1 87 ? 3.113 -8.920 14.497 1.00 95.88 87 ALA A N 1
ATOM 647 C CA . ALA A 1 87 ? 2.511 -9.430 15.722 1.00 95.88 87 ALA A CA 1
ATOM 648 C C . ALA A 1 87 ? 2.084 -8.305 16.670 1.00 95.88 87 ALA A C 1
ATOM 650 O O . ALA A 1 87 ? 1.103 -8.470 17.389 1.00 95.88 87 ALA A O 1
ATOM 651 N N . ASP A 1 88 ? 2.798 -7.183 16.685 1.00 96.88 88 ASP A N 1
ATOM 652 C CA . ASP A 1 88 ? 2.461 -6.029 17.518 1.00 96.88 88 ASP A CA 1
ATOM 653 C C . ASP A 1 88 ? 1.259 -5.283 16.929 1.00 96.88 88 ASP A C 1
ATOM 655 O O . ASP A 1 88 ? 0.275 -5.048 17.628 1.00 96.88 88 ASP A O 1
ATOM 659 N N . LEU A 1 89 ? 1.259 -5.062 15.611 1.00 97.31 89 LEU A N 1
ATOM 660 C CA . LEU A 1 89 ? 0.116 -4.484 14.892 1.00 97.31 89 LEU A CA 1
ATOM 661 C C . LEU A 1 89 ? -1.146 -5.362 15.003 1.00 97.31 89 LEU A C 1
ATOM 663 O O . LEU A 1 89 ? -2.264 -4.859 15.087 1.00 97.31 89 LEU A O 1
ATOM 667 N N . ALA A 1 90 ? -0.994 -6.689 15.060 1.00 98.06 90 ALA A N 1
ATOM 668 C CA . ALA A 1 90 ? -2.119 -7.589 15.309 1.00 98.06 90 ALA A CA 1
ATOM 669 C C . ALA A 1 90 ? -2.690 -7.421 16.724 1.00 98.06 90 ALA A C 1
ATOM 671 O O . ALA A 1 90 ? -3.906 -7.508 16.901 1.00 98.06 90 ALA A O 1
ATOM 672 N N . ARG A 1 91 ? -1.844 -7.135 17.724 1.00 98.31 91 ARG A N 1
ATOM 673 C CA . ARG A 1 91 ? -2.303 -6.818 19.084 1.00 98.31 91 ARG A CA 1
ATOM 674 C C . ARG A 1 91 ? -3.009 -5.466 19.146 1.00 98.31 91 ARG A C 1
ATOM 676 O O . ARG A 1 91 ? -4.011 -5.372 19.849 1.00 98.31 91 ARG A O 1
ATOM 683 N N . ASP A 1 92 ? -2.574 -4.481 18.363 1.00 98.31 92 ASP A N 1
ATOM 684 C CA . ASP A 1 92 ? -3.290 -3.204 18.212 1.00 98.31 92 ASP A CA 1
ATOM 685 C C . ASP A 1 92 ? -4.682 -3.398 17.618 1.00 98.31 92 ASP A C 1
ATOM 687 O O . ASP A 1 92 ? -5.668 -2.881 18.146 1.00 98.31 92 ASP A O 1
ATOM 691 N N . ALA A 1 93 ? -4.786 -4.208 16.561 1.00 98.44 93 ALA A N 1
ATOM 692 C CA . ALA A 1 93 ? -6.072 -4.552 15.970 1.00 98.44 93 ALA A CA 1
ATOM 693 C C . ALA A 1 93 ? -6.978 -5.286 16.974 1.00 98.44 93 ALA A C 1
ATOM 695 O O . ALA A 1 93 ? -8.158 -4.955 17.092 1.00 98.44 93 ALA A O 1
ATOM 696 N N . CYS A 1 94 ? -6.432 -6.228 17.755 1.00 98.56 94 CYS A N 1
ATOM 697 C CA . CYS A 1 94 ? -7.176 -6.892 18.830 1.00 98.56 94 CYS A CA 1
ATOM 698 C C . CYS A 1 94 ? -7.647 -5.899 19.903 1.00 98.56 94 CYS A C 1
ATOM 700 O O . CYS A 1 94 ? -8.777 -6.005 20.371 1.00 98.56 94 CYS A O 1
ATOM 702 N N . ALA A 1 95 ? -6.822 -4.916 20.276 1.00 98.62 95 ALA A N 1
ATOM 703 C CA . ALA A 1 95 ? -7.217 -3.867 21.214 1.00 98.62 95 ALA A CA 1
ATOM 704 C C . ALA A 1 95 ? -8.371 -3.011 20.663 1.00 98.62 95 ALA A C 1
ATOM 706 O O . ALA A 1 95 ? -9.290 -2.675 21.409 1.00 98.62 95 ALA A O 1
ATOM 707 N N . GLY A 1 96 ? -8.376 -2.732 19.355 1.00 98.56 96 GLY A N 1
ATOM 708 C CA . GLY A 1 96 ? -9.495 -2.070 18.680 1.00 98.56 96 GLY A CA 1
ATOM 709 C C . GLY A 1 96 ? -10.783 -2.898 18.717 1.00 98.56 96 GLY A C 1
ATOM 710 O O . GLY A 1 96 ? -11.852 -2.358 18.988 1.00 98.56 96 GLY A O 1
ATOM 711 N N . VAL A 1 97 ? -10.695 -4.218 18.523 1.00 98.62 97 VAL A N 1
ATOM 712 C CA . VAL A 1 97 ? -11.846 -5.131 18.668 1.00 98.62 97 VAL A CA 1
ATOM 713 C C . VAL A 1 97 ? -12.384 -5.118 20.101 1.00 98.62 97 VAL A C 1
ATOM 715 O O . VAL A 1 97 ? -13.589 -4.965 20.299 1.00 98.62 97 VAL A O 1
ATOM 718 N N . GLU A 1 98 ? -11.509 -5.211 21.107 1.00 98.38 98 GLU A N 1
ATOM 719 C CA . GLU A 1 98 ? -11.916 -5.133 22.516 1.00 98.38 98 GLU A CA 1
ATOM 720 C C . GLU A 1 98 ? -12.563 -3.791 22.858 1.00 98.38 98 GLU A C 1
ATOM 722 O O . GLU A 1 98 ? -13.580 -3.764 23.548 1.00 98.38 98 GLU A O 1
ATOM 727 N N . TYR A 1 99 ? -12.035 -2.686 22.331 1.00 98.62 99 TYR A N 1
ATOM 728 C CA . TYR A 1 99 ? -12.648 -1.372 22.475 1.00 98.62 99 TYR A CA 1
ATOM 729 C C . TYR A 1 99 ? -14.064 -1.342 21.889 1.00 98.62 99 TYR A C 1
ATOM 731 O O . TYR A 1 99 ? -15.002 -0.929 22.572 1.00 98.62 99 TYR A O 1
ATOM 739 N N . LEU A 1 100 ? -14.252 -1.836 20.663 1.00 98.50 100 LEU A N 1
ATOM 740 C CA . LEU A 1 100 ? -15.559 -1.857 20.003 1.00 98.50 100 LEU A CA 1
ATOM 741 C C . LEU A 1 100 ? -16.595 -2.684 20.771 1.00 98.50 100 LEU A C 1
ATOM 743 O O . LEU A 1 100 ? -17.755 -2.287 20.838 1.00 98.50 100 LEU A O 1
ATOM 747 N N . LYS A 1 101 ? -16.188 -3.774 21.432 1.00 97.81 101 LYS A N 1
ATOM 748 C CA . LYS A 1 101 ? -17.075 -4.582 22.289 1.00 97.81 101 LYS A CA 1
ATOM 749 C C . LYS A 1 101 ? -17.618 -3.821 23.500 1.00 97.81 101 LYS A C 1
ATOM 751 O O . LYS A 1 101 ? -18.641 -4.217 24.052 1.00 97.81 101 LYS A O 1
ATOM 756 N N . THR A 1 102 ? -16.954 -2.747 23.928 1.00 97.31 102 THR A N 1
ATOM 757 C CA . THR A 1 102 ? -17.430 -1.909 25.043 1.00 97.31 102 THR A CA 1
ATOM 758 C C . THR A 1 102 ? -18.532 -0.930 24.636 1.00 97.31 102 THR A C 1
ATOM 760 O O . THR A 1 102 ? -19.156 -0.317 25.502 1.00 97.31 102 THR A O 1
ATOM 763 N N . ARG A 1 103 ? -18.778 -0.769 23.330 1.00 97.44 103 ARG A N 1
ATOM 764 C CA . ARG A 1 103 ? -19.688 0.236 22.783 1.00 97.44 103 ARG A CA 1
ATOM 765 C C . ARG A 1 103 ? -21.104 -0.345 22.628 1.00 97.44 103 ARG A C 1
ATOM 767 O O . ARG A 1 103 ? -21.284 -1.272 21.838 1.00 97.44 103 ARG A O 1
ATOM 774 N N . PRO A 1 104 ? -22.128 0.175 23.333 1.00 95.88 104 PRO A N 1
ATOM 775 C CA . PRO A 1 104 ? -23.493 -0.367 23.270 1.00 95.88 104 PRO A CA 1
ATOM 776 C C . PRO A 1 104 ? -24.157 -0.226 21.890 1.00 95.88 104 PRO A C 1
ATOM 778 O O . PRO A 1 104 ? -25.086 -0.961 21.563 1.00 95.88 104 PRO A O 1
ATOM 781 N N . GLU A 1 105 ? -23.689 0.711 21.069 1.00 96.56 105 GLU A N 1
ATOM 782 C CA . GLU A 1 105 ? -24.136 0.940 19.697 1.00 96.56 105 GLU A CA 1
ATOM 783 C C . GLU A 1 105 ? -23.562 -0.053 18.668 1.00 96.56 105 GLU A C 1
ATOM 785 O O . GLU A 1 105 ? -23.970 -0.021 17.503 1.00 96.56 105 GLU A O 1
ATOM 790 N N . ILE A 1 106 ? -22.654 -0.944 19.076 1.00 98.12 106 ILE A N 1
ATOM 791 C CA . ILE A 1 106 ? -21.983 -1.931 18.223 1.00 98.12 106 ILE A CA 1
ATOM 792 C C . ILE A 1 106 ? -22.499 -3.341 18.547 1.00 98.12 106 ILE A C 1
ATOM 794 O O . ILE A 1 106 ? -22.568 -3.746 19.706 1.00 98.12 106 ILE A O 1
ATOM 798 N N . ASP A 1 107 ? -22.860 -4.127 17.527 1.00 97.94 107 ASP A N 1
ATOM 799 C CA . ASP A 1 107 ? -23.183 -5.549 17.707 1.00 97.94 107 ASP A CA 1
ATOM 800 C C . ASP A 1 107 ? -21.871 -6.321 17.854 1.00 97.94 107 ASP A C 1
ATOM 802 O O . ASP A 1 107 ? -21.205 -6.636 16.866 1.00 97.94 107 ASP A O 1
ATOM 806 N N . ALA A 1 108 ? -21.511 -6.645 19.097 1.00 96.94 108 ALA A N 1
ATOM 807 C CA . ALA A 1 108 ? -20.268 -7.338 19.437 1.00 96.94 108 ALA A CA 1
ATOM 808 C C . ALA A 1 108 ? -20.072 -8.684 18.708 1.00 96.94 108 ALA A C 1
ATOM 810 O O . ALA A 1 108 ? -18.953 -9.173 18.626 1.00 96.94 108 ALA A O 1
ATOM 811 N N . ARG A 1 109 ? -21.132 -9.283 18.143 1.00 97.19 109 ARG A N 1
ATOM 812 C CA . ARG A 1 109 ? -21.050 -10.532 17.360 1.00 97.19 109 ARG A CA 1
ATOM 813 C C . ARG A 1 109 ? -20.762 -10.301 15.873 1.00 97.19 109 ARG A C 1
ATOM 815 O O . ARG A 1 109 ? -20.672 -11.263 15.115 1.00 97.19 109 ARG A O 1
ATOM 822 N N . LYS A 1 110 ? -20.702 -9.043 15.428 1.00 98.12 110 LYS A N 1
ATOM 823 C CA . LYS A 1 110 ? -20.558 -8.639 14.020 1.00 98.12 110 LYS A CA 1
ATOM 824 C C . LYS A 1 110 ? -19.438 -7.617 13.834 1.00 98.12 110 LYS A C 1
ATOM 826 O O . LYS A 1 110 ? -19.596 -6.651 13.085 1.00 98.12 110 LYS A O 1
ATOM 831 N N . ILE A 1 111 ? -18.312 -7.845 14.506 1.00 98.81 111 ILE A N 1
ATOM 832 C CA . ILE A 1 111 ? -17.088 -7.063 14.332 1.00 98.81 111 ILE A CA 1
ATOM 833 C C . ILE A 1 111 ? -16.203 -7.770 13.301 1.00 98.81 111 ILE A C 1
ATOM 835 O O . ILE A 1 111 ? -15.849 -8.934 13.473 1.00 98.81 111 ILE A O 1
ATOM 839 N N . GLY A 1 112 ? -15.861 -7.079 12.218 1.00 98.69 112 GLY A N 1
ATOM 840 C CA . GLY A 1 112 ? -14.951 -7.563 11.182 1.00 98.69 112 GLY A CA 1
ATOM 841 C C . GLY A 1 112 ? -13.684 -6.722 11.065 1.00 98.69 112 GLY A C 1
ATOM 842 O O . GLY A 1 112 ? -13.614 -5.594 11.554 1.00 98.69 112 GLY A O 1
ATOM 843 N N . LEU A 1 113 ? -12.680 -7.261 10.379 1.00 98.81 113 LEU A N 1
ATOM 844 C CA . LEU A 1 113 ? -11.441 -6.546 10.063 1.00 98.81 113 LEU A CA 1
ATOM 845 C C . LEU A 1 113 ? -11.311 -6.361 8.552 1.00 98.81 113 LEU A C 1
ATOM 847 O O . LEU A 1 113 ? -11.534 -7.298 7.788 1.00 98.81 113 LEU A O 1
ATOM 851 N N . VAL A 1 114 ? -10.905 -5.175 8.112 1.00 98.56 114 VAL A N 1
ATOM 852 C CA . VAL A 1 114 ? -10.592 -4.902 6.705 1.00 98.56 114 VAL A CA 1
ATOM 853 C C . VAL A 1 114 ? -9.139 -4.461 6.627 1.00 98.56 114 VAL A C 1
ATOM 855 O O . VAL A 1 114 ? -8.797 -3.361 7.045 1.00 98.56 114 VAL A O 1
ATOM 858 N N . GLY A 1 115 ? -8.276 -5.333 6.116 1.00 97.50 115 GLY A N 1
ATOM 859 C CA . GLY A 1 115 ? -6.844 -5.072 6.014 1.00 97.50 115 GLY A CA 1
ATOM 860 C C . GLY A 1 115 ? -6.431 -4.686 4.601 1.00 97.50 115 GLY A C 1
ATOM 861 O O . GLY A 1 115 ? -6.742 -5.418 3.661 1.00 97.50 115 GLY A O 1
ATOM 862 N N . HIS A 1 116 ? -5.700 -3.582 4.448 1.00 96.31 116 HIS A N 1
ATOM 863 C CA . HIS A 1 116 ? -5.104 -3.177 3.173 1.00 96.31 116 HIS A CA 1
ATOM 864 C C . HIS A 1 116 ? -3.595 -3.454 3.153 1.00 96.31 116 HIS A C 1
ATOM 866 O O . HIS A 1 116 ? -2.902 -3.162 4.118 1.00 96.31 116 HIS A O 1
ATOM 872 N N . SER A 1 117 ? -3.055 -4.013 2.064 1.00 92.38 117 SER A N 1
ATOM 873 C CA . SER A 1 117 ? -1.610 -4.245 1.888 1.00 92.38 117 SER A CA 1
ATOM 874 C C . SER A 1 117 ? -0.972 -5.002 3.076 1.00 92.38 117 SER A C 1
ATOM 876 O O . SER A 1 117 ? -1.277 -6.180 3.272 1.00 92.38 117 SER A O 1
ATOM 878 N N . LEU A 1 118 ? -0.122 -4.373 3.906 1.00 91.50 118 LEU A N 1
ATOM 879 C CA . LEU A 1 118 ? 0.411 -4.977 5.140 1.00 91.50 118 LEU A CA 1
ATOM 880 C C . LEU A 1 118 ? -0.707 -5.384 6.112 1.00 91.50 118 LEU A C 1
ATOM 882 O O . LEU A 1 118 ? -0.649 -6.481 6.670 1.00 91.50 118 LEU A O 1
ATOM 886 N N . GLY A 1 119 ? -1.746 -4.560 6.251 1.00 94.50 119 GLY A N 1
ATOM 887 C CA . GLY A 1 119 ? -2.933 -4.836 7.051 1.00 94.50 119 GLY A CA 1
ATOM 888 C C . GLY A 1 119 ? -3.650 -6.122 6.643 1.00 94.50 119 GLY A C 1
ATOM 889 O O . GLY A 1 119 ? -4.254 -6.783 7.486 1.00 94.50 119 GLY A O 1
ATOM 890 N N . ALA A 1 120 ? -3.518 -6.561 5.386 1.00 93.75 120 ALA A N 1
ATOM 891 C CA . ALA A 1 120 ? -4.044 -7.850 4.936 1.00 93.75 120 ALA A CA 1
ATOM 892 C C . ALA A 1 120 ? -3.267 -9.063 5.496 1.00 93.75 120 ALA A C 1
ATOM 894 O O . ALA A 1 120 ? -3.783 -10.176 5.473 1.00 93.75 120 ALA A O 1
ATOM 895 N N . ASN A 1 121 ? -2.056 -8.867 6.027 1.00 91.00 121 ASN A N 1
ATOM 896 C CA . ASN A 1 121 ? -1.329 -9.875 6.811 1.00 91.00 121 ASN A CA 1
ATOM 897 C C . ASN A 1 121 ? -1.624 -9.752 8.314 1.00 91.00 121 ASN A C 1
ATOM 899 O O . ASN A 1 121 ? -1.630 -10.754 9.029 1.00 91.00 121 ASN A O 1
ATOM 903 N N . VAL A 1 122 ? -1.895 -8.532 8.789 1.00 96.31 122 VAL A N 1
ATOM 904 C CA . VAL A 1 122 ? -2.258 -8.257 10.187 1.00 96.31 122 VAL A CA 1
ATOM 905 C C . VAL A 1 122 ? -3.643 -8.819 10.517 1.00 96.31 122 VAL A C 1
ATOM 907 O O . VAL A 1 122 ? -3.795 -9.481 11.540 1.00 96.31 122 VAL A O 1
ATOM 910 N N . ALA A 1 123 ? -4.642 -8.613 9.651 1.00 97.56 123 ALA A N 1
ATOM 911 C CA . ALA A 1 123 ? -6.027 -9.015 9.905 1.00 97.56 123 ALA A CA 1
ATOM 912 C C . ALA A 1 123 ? -6.202 -10.530 10.154 1.00 97.56 123 ALA A C 1
ATOM 914 O O . ALA A 1 123 ? -6.836 -10.881 11.151 1.00 97.56 123 ALA A O 1
ATOM 915 N N . PRO A 1 124 ? -5.626 -11.448 9.344 1.00 95.94 124 PRO A N 1
ATOM 916 C CA . PRO A 1 124 ? -5.677 -12.879 9.635 1.00 95.94 124 PRO A CA 1
ATOM 917 C C . PRO A 1 124 ? -5.009 -13.229 10.965 1.00 95.94 124 PRO A C 1
ATOM 919 O O . PRO A 1 124 ? -5.560 -14.005 11.739 1.00 95.94 124 PRO A O 1
ATOM 922 N N . LEU A 1 125 ? -3.845 -12.638 11.261 1.00 96.44 125 LEU A N 1
ATOM 923 C CA . LEU A 1 125 ? -3.145 -12.904 12.515 1.00 96.44 125 LEU A CA 1
ATOM 924 C C . LEU A 1 125 ? -3.967 -12.428 13.722 1.00 96.44 125 LEU A C 1
ATOM 926 O O . LEU A 1 125 ? -4.132 -13.187 14.673 1.00 96.44 125 LEU A O 1
ATOM 930 N N . ALA A 1 126 ? -4.543 -11.227 13.665 1.00 97.94 126 ALA A N 1
ATOM 931 C CA . ALA A 1 126 ? -5.446 -10.719 14.695 1.00 97.94 126 ALA A CA 1
ATOM 932 C C . ALA A 1 126 ? -6.683 -11.617 14.872 1.00 97.94 126 ALA A C 1
ATOM 934 O O . ALA A 1 126 ? -7.034 -11.954 16.000 1.00 97.94 126 ALA A O 1
ATOM 935 N N . ALA A 1 127 ? -7.289 -12.095 13.781 1.00 97.38 127 ALA A N 1
ATOM 936 C CA . ALA A 1 127 ? -8.428 -13.015 13.835 1.00 97.38 127 ALA A CA 1
ATOM 937 C C . ALA A 1 127 ? -8.085 -14.367 14.493 1.00 97.38 127 ALA A C 1
ATOM 939 O O . ALA A 1 127 ? -8.943 -14.980 15.118 1.00 97.38 127 ALA A O 1
ATOM 940 N N . THR A 1 128 ? -6.830 -14.831 14.415 1.00 97.38 128 THR A N 1
ATOM 941 C CA . THR A 1 128 ? -6.396 -16.023 15.178 1.00 97.38 128 THR A CA 1
ATOM 942 C C . THR A 1 128 ? -6.192 -15.752 16.673 1.00 97.38 128 THR A C 1
ATOM 944 O O . THR A 1 128 ? -6.180 -16.691 17.465 1.00 97.38 128 THR A O 1
ATOM 947 N N . GLN A 1 129 ? -6.022 -14.487 17.068 1.00 96.44 129 GLN A N 1
ATOM 948 C CA . GLN A 1 129 ? -5.762 -14.070 18.451 1.00 96.44 129 GLN A CA 1
ATOM 949 C C . GLN A 1 129 ? -7.013 -13.558 19.178 1.00 96.44 129 GLN A C 1
ATOM 951 O O . GLN A 1 129 ? -7.033 -13.567 20.409 1.00 96.44 129 GLN A O 1
ATOM 956 N N . SER A 1 130 ? -8.040 -13.127 18.442 1.00 95.56 130 SER A N 1
ATOM 957 C CA . SER A 1 130 ? -9.321 -12.665 18.976 1.00 95.56 130 SER A CA 1
ATOM 958 C C . SER A 1 130 ? -10.466 -13.517 18.410 1.00 95.56 130 SER A C 1
ATOM 960 O O . SER A 1 130 ? -10.780 -13.403 17.224 1.00 95.56 130 SER A O 1
ATOM 962 N N . PRO A 1 131 ? -11.123 -14.355 19.237 1.00 94.06 131 PRO A N 1
ATOM 963 C CA . PRO A 1 131 ? -12.246 -15.183 18.793 1.00 94.06 131 PRO A CA 1
ATOM 964 C C . PRO A 1 131 ? -13.509 -14.368 18.465 1.00 94.06 131 PRO A C 1
ATOM 966 O O . PRO A 1 131 ? -14.466 -14.923 17.932 1.00 94.06 131 PRO A O 1
ATOM 969 N N . ASP A 1 132 ? -13.519 -13.069 18.778 1.00 96.00 132 ASP A N 1
ATOM 970 C CA . ASP A 1 132 ? -14.652 -12.165 18.561 1.00 96.00 132 ASP A CA 1
ATOM 971 C C . ASP A 1 132 ? -14.663 -11.535 17.153 1.00 96.00 132 ASP A C 1
ATOM 973 O O . ASP A 1 132 ? -15.598 -10.818 16.793 1.00 96.00 132 ASP A O 1
ATOM 977 N N . VAL A 1 133 ? -13.643 -11.807 16.329 1.00 98.31 133 VAL A N 1
ATOM 978 C CA . VAL A 1 133 ? -13.603 -11.374 14.926 1.00 98.31 133 VAL A CA 1
ATOM 979 C C . VAL A 1 133 ? -14.506 -12.276 14.082 1.00 98.31 133 VAL A C 1
ATOM 981 O O . VAL A 1 133 ? -14.186 -13.431 13.811 1.00 98.31 133 VAL A O 1
ATOM 984 N N . ALA A 1 134 ? -15.630 -11.732 13.616 1.00 98.12 134 ALA A N 1
ATOM 985 C CA . ALA A 1 134 ? -16.641 -12.467 12.857 1.00 98.12 134 ALA A CA 1
ATOM 986 C C . ALA A 1 134 ? -16.227 -12.753 11.402 1.00 98.12 134 ALA A C 1
ATOM 988 O O . ALA A 1 134 ? -16.632 -13.763 10.827 1.00 98.12 134 ALA A O 1
ATOM 989 N N . PHE A 1 135 ? -15.458 -11.853 10.782 1.00 98.12 135 PHE A N 1
ATOM 990 C CA . PHE A 1 135 ? -14.965 -11.998 9.410 1.00 98.12 135 PHE A CA 1
ATOM 991 C C . PHE A 1 135 ? -13.762 -11.087 9.139 1.00 98.12 135 PHE A C 1
ATOM 993 O O . PHE A 1 135 ? -13.528 -10.107 9.848 1.00 98.12 135 PHE A O 1
ATOM 1000 N N . ILE A 1 136 ? -13.030 -11.384 8.062 1.00 98.19 136 ILE A N 1
ATOM 1001 C CA . ILE A 1 136 ? -11.944 -10.541 7.552 1.00 98.19 136 ILE A CA 1
ATOM 1002 C C . ILE A 1 136 ? -12.112 -10.272 6.052 1.00 98.19 136 ILE A C 1
ATOM 1004 O O . ILE A 1 136 ? -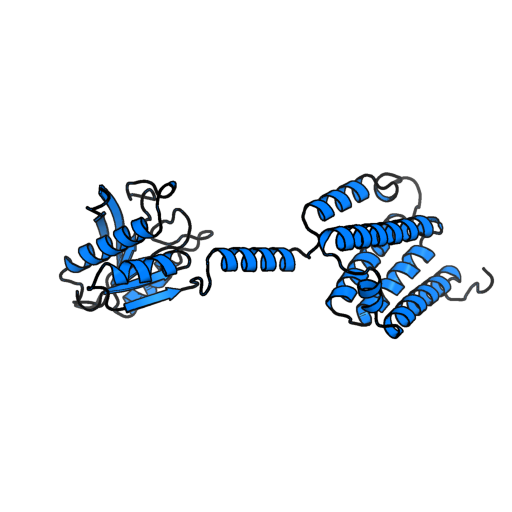12.571 -11.137 5.307 1.00 98.19 136 ILE A O 1
ATOM 1008 N N . VAL A 1 137 ? -11.709 -9.083 5.606 1.00 97.88 137 VAL A N 1
ATOM 1009 C CA . VAL A 1 137 ? -11.623 -8.688 4.193 1.00 97.88 137 VAL A CA 1
ATOM 1010 C C . VAL A 1 137 ? -10.188 -8.265 3.899 1.00 97.88 137 VAL A C 1
ATOM 1012 O O . VAL A 1 137 ? -9.636 -7.407 4.584 1.00 97.88 137 VAL A O 1
ATOM 1015 N N . LEU A 1 138 ? -9.579 -8.874 2.881 1.00 96.06 138 LEU A N 1
ATOM 1016 C CA . LEU A 1 138 ? -8.176 -8.662 2.527 1.00 96.06 138 LEU A CA 1
ATOM 1017 C C . LEU A 1 138 ? -8.086 -7.881 1.211 1.00 96.06 138 LEU A C 1
ATOM 1019 O O . LEU A 1 138 ? -8.423 -8.405 0.150 1.00 96.06 138 LEU A O 1
ATOM 1023 N N . MET A 1 139 ? -7.633 -6.630 1.272 1.00 93.75 139 MET A N 1
ATOM 1024 C CA . MET A 1 139 ? -7.498 -5.740 0.116 1.00 93.75 139 MET A CA 1
ATOM 1025 C C . MET A 1 139 ? -6.030 -5.592 -0.272 1.00 93.75 139 MET A C 1
ATOM 1027 O O . MET A 1 139 ? -5.198 -5.246 0.561 1.00 93.75 139 MET A O 1
ATOM 1031 N N . ALA A 1 140 ? -5.703 -5.837 -1.544 1.00 87.81 140 ALA A N 1
ATOM 1032 C CA . ALA A 1 140 ? -4.332 -5.737 -2.062 1.00 87.81 140 ALA A CA 1
ATOM 1033 C C . ALA A 1 140 ? -3.280 -6.497 -1.216 1.00 87.81 140 ALA A C 1
ATOM 1035 O O . ALA A 1 140 ? -2.119 -6.099 -1.146 1.00 87.81 140 ALA A O 1
ATOM 1036 N N . GLY A 1 141 ? -3.695 -7.585 -0.556 1.00 81.25 141 GLY A N 1
ATOM 1037 C CA . GLY A 1 141 ? -2.817 -8.425 0.251 1.00 81.25 141 GLY A CA 1
ATOM 1038 C C . GLY A 1 141 ? -1.894 -9.289 -0.604 1.00 81.25 141 GLY A C 1
ATOM 1039 O O . GLY A 1 141 ? -2.224 -9.653 -1.735 1.00 81.25 141 GLY A O 1
ATOM 1040 N N . ALA A 1 142 ? -0.735 -9.642 -0.050 1.00 72.06 142 ALA A N 1
ATOM 1041 C CA . ALA A 1 142 ? 0.168 -10.590 -0.688 1.00 72.06 142 ALA A CA 1
ATOM 1042 C C . ALA A 1 142 ? -0.438 -12.002 -0.649 1.00 72.06 142 ALA A C 1
ATOM 1044 O O . ALA A 1 142 ? -0.845 -12.483 0.405 1.00 72.06 142 ALA A O 1
ATOM 1045 N N . SER A 1 143 ? -0.485 -12.677 -1.797 1.00 69.88 143 SER A N 1
ATOM 1046 C CA . SER A 1 143 ? -0.888 -14.089 -1.901 1.00 69.88 143 SER A CA 1
ATOM 1047 C C . SER A 1 143 ? 0.298 -15.058 -1.843 1.00 69.88 143 SER A C 1
ATOM 1049 O O . SER A 1 143 ? 0.117 -16.271 -1.903 1.00 69.88 143 SER A O 1
ATOM 1051 N N . ASN A 1 144 ? 1.516 -14.524 -1.753 1.00 72.69 144 ASN A N 1
ATOM 1052 C CA . ASN A 1 144 ? 2.781 -15.241 -1.799 1.00 72.69 144 ASN A CA 1
ATOM 1053 C C . ASN A 1 144 ? 3.687 -14.837 -0.630 1.00 72.69 144 ASN A C 1
ATOM 1055 O O . ASN A 1 144 ? 3.408 -13.885 0.100 1.00 72.69 144 ASN A O 1
ATOM 1059 N N . THR A 1 145 ? 4.790 -15.564 -0.445 1.00 73.00 145 THR A N 1
ATOM 1060 C CA . THR A 1 145 ? 5.755 -15.218 0.606 1.00 73.00 145 THR A CA 1
ATOM 1061 C C . THR A 1 145 ? 6.342 -13.826 0.363 1.00 73.00 145 THR A C 1
ATOM 1063 O O . THR A 1 145 ? 6.483 -13.399 -0.783 1.00 73.00 145 THR A O 1
ATOM 1066 N N . LEU A 1 146 ? 6.754 -13.120 1.422 1.00 67.06 146 LEU A N 1
ATOM 1067 C CA . LEU A 1 146 ? 7.373 -11.793 1.285 1.00 67.06 146 LEU A CA 1
ATOM 1068 C C . LEU A 1 146 ? 8.585 -11.817 0.336 1.00 67.06 146 LEU A C 1
ATOM 1070 O O . LEU A 1 146 ? 8.760 -10.905 -0.468 1.00 67.06 146 LEU A O 1
ATOM 1074 N N . ALA A 1 147 ? 9.389 -12.884 0.383 1.00 68.50 147 ALA A N 1
ATOM 1075 C CA . ALA A 1 147 ? 10.535 -13.064 -0.504 1.00 68.50 147 ALA A CA 1
ATOM 1076 C C . ALA A 1 147 ? 10.117 -13.150 -1.982 1.00 68.50 147 ALA A C 1
ATOM 1078 O O . ALA A 1 147 ? 10.693 -12.468 -2.830 1.00 68.50 147 ALA A O 1
ATOM 1079 N N . GLU A 1 148 ? 9.088 -13.940 -2.295 1.00 71.88 148 GLU A N 1
ATOM 1080 C CA . GLU A 1 148 ? 8.532 -14.025 -3.649 1.00 71.88 148 GLU A CA 1
ATOM 1081 C C . GLU A 1 148 ? 7.846 -12.721 -4.063 1.00 71.88 148 GLU A C 1
ATOM 1083 O O . GLU A 1 148 ? 7.952 -12.316 -5.217 1.00 71.88 148 GLU A O 1
ATOM 1088 N N . GLY A 1 149 ? 7.166 -12.042 -3.136 1.00 69.44 149 GLY A N 1
ATOM 1089 C CA . GLY A 1 149 ? 6.533 -10.742 -3.350 1.00 69.44 149 GLY A CA 1
ATOM 1090 C C . GLY A 1 149 ? 7.552 -9.691 -3.769 1.00 69.44 149 GLY A C 1
ATOM 1091 O O . GLY A 1 149 ? 7.411 -9.089 -4.832 1.00 69.44 149 GLY A O 1
ATOM 1092 N N . ILE A 1 150 ? 8.633 -9.549 -2.998 1.00 72.12 150 ILE A N 1
ATOM 1093 C CA . ILE A 1 150 ? 9.749 -8.648 -3.310 1.00 72.12 150 ILE A CA 1
ATOM 1094 C C . ILE A 1 150 ? 10.419 -9.061 -4.621 1.00 72.12 150 ILE A C 1
ATOM 1096 O O . ILE A 1 150 ? 10.704 -8.204 -5.456 1.00 72.12 150 ILE A O 1
ATOM 1100 N N . HIS A 1 151 ? 10.648 -10.359 -4.846 1.00 70.81 151 HIS A N 1
ATOM 1101 C CA . HIS A 1 151 ? 11.225 -10.833 -6.102 1.00 70.81 151 HIS A CA 1
ATOM 1102 C C . HIS A 1 151 ? 10.359 -10.428 -7.300 1.00 70.81 151 HIS A C 1
ATOM 1104 O O . HIS A 1 151 ? 10.860 -9.827 -8.250 1.00 70.81 151 HIS A O 1
ATOM 1110 N N . ASN A 1 152 ? 9.056 -10.698 -7.239 1.00 71.56 152 ASN A N 1
ATOM 1111 C CA . ASN A 1 152 ? 8.106 -10.381 -8.298 1.00 71.56 152 ASN A CA 1
ATOM 1112 C C . ASN A 1 152 ? 7.968 -8.870 -8.500 1.00 71.56 152 ASN A C 1
ATOM 1114 O O . ASN A 1 152 ? 7.955 -8.409 -9.640 1.00 71.56 152 ASN A O 1
ATOM 1118 N N . GLN A 1 153 ? 7.935 -8.085 -7.422 1.00 69.56 153 GLN A N 1
ATOM 1119 C CA . GLN A 1 153 ? 7.881 -6.627 -7.484 1.00 69.56 153 GLN A CA 1
ATOM 1120 C C . GLN A 1 153 ? 9.145 -6.048 -8.123 1.00 69.56 153 GLN A C 1
ATOM 1122 O O . GLN A 1 153 ? 9.047 -5.258 -9.061 1.00 69.56 153 GLN A O 1
ATOM 1127 N N . CYS A 1 154 ? 10.328 -6.496 -7.697 1.00 70.56 154 CYS A N 1
ATOM 1128 C CA . CYS A 1 154 ? 11.595 -6.137 -8.325 1.00 70.56 154 CYS A CA 1
ATOM 1129 C C . CYS A 1 154 ? 11.596 -6.517 -9.805 1.00 70.56 154 CYS A C 1
ATOM 1131 O O . CYS A 1 154 ? 11.929 -5.682 -10.636 1.00 70.56 154 CYS A O 1
ATOM 1133 N N . GLN A 1 155 ? 11.180 -7.734 -10.166 1.00 69.88 155 GLN A N 1
ATOM 1134 C CA . GLN A 1 155 ? 11.077 -8.163 -11.564 1.00 69.88 155 GLN A CA 1
ATOM 1135 C C . GLN A 1 155 ? 10.132 -7.272 -12.372 1.00 69.88 155 GLN A C 1
ATOM 1137 O O . GLN A 1 155 ? 10.461 -6.899 -13.495 1.00 69.88 155 GLN A O 1
ATOM 1142 N N . MET A 1 156 ? 8.981 -6.894 -11.816 1.00 68.62 156 MET A N 1
ATOM 1143 C CA . MET A 1 156 ? 8.046 -5.980 -12.470 1.00 68.62 156 MET A CA 1
ATOM 1144 C C . MET A 1 156 ? 8.645 -4.585 -12.644 1.00 68.62 156 MET A C 1
ATOM 1146 O O . MET A 1 156 ? 8.555 -4.048 -13.743 1.00 68.62 156 MET A O 1
ATOM 1150 N N . ILE A 1 157 ? 9.321 -4.042 -11.626 1.00 65.75 157 ILE A N 1
ATOM 1151 C CA . ILE A 1 157 ? 10.049 -2.766 -11.708 1.00 65.75 157 ILE A CA 1
ATOM 1152 C C . ILE A 1 157 ? 11.179 -2.853 -12.743 1.00 65.75 157 ILE A C 1
ATOM 1154 O O . ILE A 1 157 ? 11.354 -1.946 -13.546 1.00 65.75 157 ILE A O 1
ATOM 1158 N N . TYR A 1 158 ? 11.933 -3.953 -12.788 1.00 59.09 158 TYR A N 1
ATOM 1159 C CA . TYR A 1 158 ? 12.990 -4.169 -13.780 1.00 59.09 158 TYR A CA 1
ATOM 1160 C C . TYR A 1 158 ? 12.436 -4.270 -15.204 1.00 59.09 158 TYR A C 1
ATOM 1162 O O . TYR A 1 158 ? 13.034 -3.731 -16.138 1.00 59.09 158 TYR A O 1
ATOM 1170 N N . ARG A 1 159 ? 11.298 -4.949 -15.382 1.00 61.53 159 ARG A N 1
ATOM 1171 C CA . ARG A 1 159 ? 10.610 -5.079 -16.673 1.00 61.53 159 ARG A CA 1
ATOM 1172 C C . ARG A 1 159 ? 10.000 -3.752 -17.121 1.00 61.53 159 ARG A C 1
ATOM 1174 O O . ARG A 1 159 ? 10.126 -3.414 -18.295 1.00 61.53 159 ARG A O 1
ATOM 1181 N N . SER A 1 160 ? 9.398 -2.986 -16.211 1.00 58.84 160 SER A N 1
ATOM 1182 C CA . SER A 1 160 ? 8.833 -1.665 -16.510 1.00 58.84 160 SER A CA 1
ATOM 1183 C C . SER A 1 160 ? 9.918 -0.607 -16.740 1.00 58.84 160 SER A C 1
ATOM 1185 O O . SER A 1 160 ? 9.753 0.252 -17.600 1.00 58.84 160 SER A O 1
ATOM 1187 N N . ALA A 1 161 ? 11.071 -0.729 -16.075 1.00 57.69 161 ALA A N 1
ATOM 1188 C CA . ALA A 1 161 ? 12.247 0.124 -16.259 1.00 57.69 161 ALA A CA 1
ATOM 1189 C C . ALA A 1 161 ? 13.169 -0.302 -17.425 1.00 57.69 161 ALA A C 1
ATOM 1191 O O . ALA A 1 161 ? 14.311 0.150 -17.512 1.00 57.69 161 ALA A O 1
ATOM 1192 N N . GLY A 1 162 ? 12.711 -1.167 -18.338 1.00 60.22 162 GLY A N 1
ATOM 1193 C CA . GLY A 1 162 ? 13.424 -1.446 -19.592 1.00 60.22 162 GLY A CA 1
ATOM 1194 C C . GLY A 1 162 ? 14.681 -2.321 -19.474 1.00 60.22 162 GLY A C 1
ATOM 1195 O O . GLY A 1 162 ? 15.531 -2.288 -20.359 1.00 60.22 162 GLY A O 1
ATOM 1196 N N . GLY A 1 163 ? 14.820 -3.131 -18.419 1.00 53.81 163 GLY A N 1
ATOM 1197 C CA . GLY A 1 163 ? 15.664 -4.339 -18.407 1.00 53.81 163 GLY A CA 1
ATOM 1198 C C . GLY A 1 163 ? 17.192 -4.195 -18.534 1.00 53.81 163 GLY A C 1
ATOM 1199 O O . GLY A 1 163 ? 17.873 -5.217 -18.538 1.00 53.81 163 GLY A O 1
ATOM 1200 N N . LEU A 1 164 ? 17.761 -2.987 -18.624 1.00 58.84 164 LEU A N 1
ATOM 1201 C CA . LEU A 1 164 ? 19.216 -2.796 -18.796 1.00 58.84 164 LEU A CA 1
ATOM 1202 C C . LEU A 1 164 ? 19.980 -2.711 -17.458 1.00 58.84 164 LEU A C 1
ATOM 1204 O O . LEU A 1 164 ? 21.145 -3.096 -17.380 1.00 58.84 164 LEU A O 1
ATOM 1208 N N . GLY A 1 165 ? 19.313 -2.277 -16.382 1.00 58.03 165 GLY A N 1
ATOM 1209 C CA . GLY A 1 165 ? 19.898 -2.102 -15.047 1.00 58.03 165 GLY A CA 1
ATOM 1210 C C . GLY A 1 165 ? 20.644 -0.770 -14.873 1.00 58.03 165 GLY A C 1
ATOM 1211 O O . GLY A 1 165 ? 21.303 -0.285 -15.791 1.00 58.03 165 GLY A O 1
ATOM 1212 N N . ARG A 1 166 ? 20.565 -0.178 -13.667 1.00 48.97 166 ARG A N 1
ATOM 1213 C CA . ARG A 1 166 ? 21.196 1.118 -13.319 1.00 48.97 166 ARG A CA 1
ATOM 1214 C C . ARG A 1 166 ? 22.670 1.232 -13.751 1.00 48.97 166 ARG A C 1
ATOM 1216 O O . AR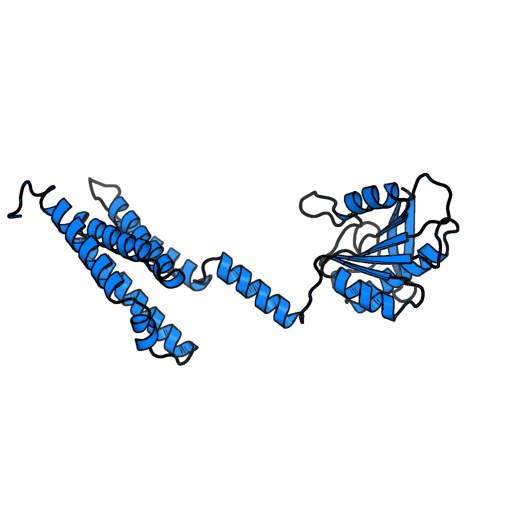G A 1 166 ? 23.007 2.260 -14.331 1.00 48.97 166 ARG A O 1
ATOM 1223 N N . PRO A 1 167 ? 23.535 0.213 -13.562 1.00 51.75 167 PRO A N 1
ATOM 1224 C CA . PRO A 1 167 ? 24.928 0.303 -13.998 1.00 51.75 167 PRO A CA 1
ATOM 1225 C C . PRO A 1 167 ? 25.072 0.439 -15.516 1.00 51.75 167 PRO A C 1
ATOM 1227 O O . PRO A 1 167 ? 25.884 1.230 -15.974 1.00 51.75 167 PRO A O 1
ATOM 1230 N N . ALA A 1 168 ? 24.263 -0.277 -16.305 1.00 55.97 168 ALA A N 1
ATOM 1231 C CA . ALA A 1 168 ? 24.325 -0.193 -17.762 1.00 55.97 168 ALA A CA 1
ATOM 1232 C C . ALA A 1 168 ? 23.831 1.164 -18.273 1.00 55.97 168 ALA A C 1
ATOM 1234 O O . ALA A 1 168 ? 24.403 1.697 -19.215 1.00 55.97 168 ALA A O 1
ATOM 1235 N N . VAL A 1 169 ? 22.816 1.746 -17.625 1.00 54.97 169 VAL A N 1
ATOM 1236 C CA . VAL A 1 169 ? 22.315 3.091 -17.951 1.00 54.97 169 VAL A CA 1
ATOM 1237 C C . VAL A 1 169 ? 23.355 4.157 -17.619 1.00 54.97 169 VAL A C 1
ATOM 1239 O O . VAL A 1 169 ? 23.606 5.027 -18.441 1.00 54.97 169 VAL A O 1
ATOM 1242 N N . VAL A 1 170 ? 24.002 4.073 -16.453 1.00 52.06 170 VAL A N 1
ATOM 1243 C CA . VAL A 1 170 ? 25.057 5.020 -16.055 1.00 52.06 170 VAL A CA 1
ATOM 1244 C C . VAL A 1 170 ? 26.277 4.890 -16.964 1.00 52.06 170 VAL A C 1
ATOM 1246 O O . VAL A 1 170 ? 26.796 5.899 -17.425 1.00 52.06 170 VAL A O 1
ATOM 1249 N N . VAL A 1 171 ? 26.704 3.668 -17.289 1.00 57.06 171 VAL A N 1
ATOM 1250 C CA . VAL A 1 171 ? 27.813 3.434 -18.225 1.00 57.06 171 VAL A CA 1
ATOM 1251 C C . VAL A 1 171 ? 27.457 3.923 -19.628 1.00 57.06 171 VAL A C 1
ATOM 1253 O O . VAL A 1 171 ? 28.262 4.616 -20.240 1.00 57.06 171 VAL A O 1
ATOM 1256 N N . ALA A 1 172 ? 26.251 3.644 -20.128 1.00 56.78 172 ALA A N 1
ATOM 1257 C CA . ALA A 1 172 ? 25.800 4.156 -21.420 1.00 56.78 172 ALA A CA 1
ATOM 1258 C C . ALA A 1 172 ? 25.716 5.690 -21.426 1.00 56.78 172 ALA A C 1
ATOM 1260 O O . ALA A 1 172 ? 26.151 6.311 -22.392 1.00 56.78 172 ALA A O 1
ATOM 1261 N N . ALA A 1 173 ? 25.224 6.309 -20.349 1.00 50.31 173 ALA A N 1
ATOM 1262 C CA . ALA A 1 173 ? 25.142 7.760 -20.207 1.00 50.31 173 ALA A CA 1
ATOM 1263 C C . ALA A 1 173 ? 26.531 8.411 -20.150 1.00 50.31 173 ALA A C 1
ATOM 1265 O O . ALA A 1 173 ? 26.757 9.396 -20.842 1.00 50.31 173 ALA A O 1
ATOM 1266 N N . LEU A 1 174 ? 27.476 7.838 -19.398 1.00 50.09 174 LEU A N 1
ATOM 1267 C CA . LEU A 1 174 ? 28.860 8.316 -19.326 1.00 50.09 174 LEU A CA 1
ATOM 1268 C C . LEU A 1 174 ? 29.588 8.152 -20.664 1.00 50.09 174 LEU A C 1
ATOM 1270 O O . LEU A 1 174 ? 30.211 9.095 -21.139 1.00 50.09 174 LEU A O 1
ATOM 1274 N N . LEU A 1 175 ? 29.468 6.990 -21.312 1.00 57.06 175 LEU A N 1
ATOM 1275 C CA . LEU A 1 175 ? 30.064 6.755 -22.631 1.00 57.06 175 LEU A CA 1
ATOM 1276 C C . LEU A 1 175 ? 29.450 7.659 -23.706 1.00 57.06 175 LEU A C 1
ATOM 1278 O O . LEU A 1 175 ? 30.161 8.116 -24.594 1.00 57.06 175 LEU A O 1
ATOM 1282 N N . THR A 1 176 ? 28.155 7.965 -23.606 1.00 56.00 176 THR A N 1
ATOM 1283 C CA . THR A 1 176 ? 27.483 8.931 -24.490 1.00 56.00 176 THR A CA 1
ATOM 1284 C C . THR A 1 176 ? 27.951 10.358 -24.204 1.00 56.00 176 THR A C 1
ATOM 1286 O O . THR A 1 176 ? 28.248 11.091 -25.139 1.00 56.00 176 THR A O 1
ATOM 1289 N N . ALA A 1 177 ? 28.078 10.744 -22.933 1.00 44.78 177 ALA A N 1
ATOM 1290 C CA . ALA A 1 177 ? 28.515 12.077 -22.517 1.00 44.78 177 ALA A CA 1
ATOM 1291 C C . ALA A 1 177 ? 29.983 12.375 -22.860 1.00 44.78 177 ALA A C 1
ATOM 1293 O O . ALA A 1 177 ? 30.334 13.533 -23.042 1.00 44.78 177 ALA A O 1
ATOM 1294 N N . ILE A 1 178 ? 30.830 11.345 -22.952 1.00 46.88 178 ILE A N 1
ATOM 1295 C CA . ILE A 1 178 ? 32.256 11.465 -23.304 1.00 46.88 178 ILE A CA 1
ATOM 1296 C C . ILE A 1 178 ? 32.485 11.156 -24.798 1.00 46.88 178 ILE A C 1
ATOM 1298 O O . ILE A 1 178 ? 33.584 11.341 -25.319 1.00 46.88 178 ILE A O 1
ATOM 1302 N N . SER A 1 179 ? 31.451 10.707 -25.520 1.00 52.81 179 SER A N 1
ATOM 1303 C CA . SER A 1 179 ? 31.552 10.410 -26.947 1.00 52.81 179 SER A CA 1
ATOM 1304 C C . SER A 1 179 ? 31.946 11.672 -27.726 1.00 52.81 179 SER A C 1
ATOM 1306 O O . SER A 1 179 ? 31.262 12.695 -27.607 1.00 52.81 179 SER A O 1
ATOM 1308 N N . PRO A 1 180 ? 32.980 11.613 -28.587 1.00 47.19 180 PRO A N 1
ATOM 1309 C CA . PRO A 1 180 ? 33.338 12.715 -29.478 1.00 47.19 180 PRO A CA 1
ATOM 1310 C C . PRO A 1 180 ? 32.157 13.223 -30.322 1.00 47.19 180 PRO A C 1
ATOM 1312 O O . PRO A 1 180 ? 32.116 14.400 -30.649 1.00 47.19 180 PRO A O 1
ATOM 1315 N N . ALA A 1 181 ? 31.154 12.379 -30.600 1.00 48.47 181 ALA A N 1
ATOM 1316 C CA . ALA A 1 181 ? 29.937 12.770 -31.321 1.00 48.47 181 ALA A CA 1
ATOM 1317 C C . ALA A 1 181 ? 29.006 13.719 -30.533 1.00 48.47 181 ALA A C 1
ATOM 1319 O O . ALA A 1 181 ? 28.194 14.413 -31.135 1.00 48.47 181 ALA A O 1
ATOM 1320 N N . MET A 1 182 ? 29.103 13.756 -29.197 1.00 50.22 182 MET A N 1
ATOM 1321 C CA . MET A 1 182 ? 28.293 14.622 -28.321 1.00 50.22 182 MET A CA 1
ATOM 1322 C C . MET A 1 182 ? 29.084 15.817 -27.766 1.00 50.22 182 MET A C 1
ATOM 1324 O O . MET A 1 182 ? 28.485 16.804 -27.346 1.00 50.22 182 MET A O 1
ATOM 1328 N N . VAL A 1 183 ? 30.420 15.733 -27.756 1.00 46.84 183 VAL A N 1
ATOM 1329 C CA . VAL A 1 183 ? 31.316 16.763 -27.193 1.00 46.84 183 VAL A CA 1
ATOM 1330 C C . VAL A 1 183 ? 31.972 17.622 -28.283 1.00 46.84 183 VAL A C 1
ATOM 1332 O O . VAL A 1 183 ? 32.378 18.753 -28.015 1.00 46.84 183 VAL A O 1
ATOM 1335 N N . PHE A 1 184 ? 32.056 17.138 -29.525 1.00 43.97 184 PHE A N 1
ATOM 1336 C CA . PHE A 1 184 ? 32.749 17.827 -30.610 1.00 43.97 184 PHE A CA 1
ATOM 1337 C C . PHE A 1 184 ? 31.765 18.347 -31.681 1.00 43.97 184 PHE A C 1
ATOM 1339 O O . PHE A 1 184 ? 31.111 17.575 -32.371 1.00 43.97 184 PHE A O 1
ATOM 1346 N N . TYR A 1 185 ? 31.750 19.680 -31.839 1.00 44.12 185 TYR A N 1
ATOM 1347 C CA . TYR A 1 185 ? 31.240 20.489 -32.965 1.00 44.12 185 TYR A CA 1
ATOM 1348 C C . TYR A 1 185 ? 29.798 21.037 -32.968 1.00 44.12 185 TYR A C 1
ATOM 1350 O O . TYR A 1 185 ? 28.912 20.568 -33.672 1.00 44.12 185 TYR A O 1
ATOM 1358 N N . SER A 1 186 ? 29.667 22.235 -32.379 1.00 38.09 186 SER A N 1
ATOM 1359 C CA . SER A 1 186 ? 28.741 23.304 -32.806 1.00 38.09 186 SER A CA 1
ATOM 1360 C C . SER A 1 186 ? 29.444 24.360 -33.692 1.00 38.09 186 SER A C 1
ATOM 1362 O O . SER A 1 186 ? 29.172 25.559 -33.597 1.00 38.09 186 SER A O 1
ATOM 1364 N N . ARG A 1 187 ? 30.389 23.966 -34.554 1.00 44.94 187 ARG A N 1
ATOM 1365 C CA . ARG A 1 187 ? 30.986 24.894 -35.532 1.00 44.94 187 ARG A CA 1
ATOM 1366 C C . ARG A 1 187 ? 31.048 24.245 -36.914 1.00 44.94 187 ARG A C 1
ATOM 1368 O O . ARG A 1 187 ? 31.892 23.397 -37.151 1.00 44.94 187 ARG A O 1
ATOM 1375 N N . TYR A 1 188 ? 30.154 24.722 -37.785 1.00 44.16 188 TYR A N 1
ATOM 1376 C CA . TYR A 1 188 ? 30.039 24.482 -39.230 1.00 44.16 188 TYR A CA 1
ATOM 1377 C C . TYR A 1 188 ? 29.481 23.121 -39.684 1.00 44.16 188 TYR A C 1
ATOM 1379 O O . TYR A 1 188 ? 30.215 22.158 -39.818 1.00 44.16 188 TYR A O 1
ATOM 1387 N N . TYR A 1 189 ? 28.184 23.087 -40.025 1.00 51.28 189 TYR A N 1
ATOM 1388 C CA . TYR A 1 189 ? 27.585 22.175 -41.023 1.00 51.28 189 TYR A CA 1
ATOM 1389 C C . TYR A 1 189 ? 27.812 20.650 -40.872 1.00 51.28 189 TYR A C 1
ATOM 1391 O O . TYR A 1 189 ? 27.732 19.918 -41.857 1.00 51.28 189 TYR A O 1
ATOM 1399 N N . ILE A 1 190 ? 28.045 20.126 -39.664 1.00 54.59 190 ILE A N 1
ATOM 1400 C CA . ILE A 1 190 ? 28.252 18.681 -39.468 1.00 54.59 190 ILE A CA 1
ATOM 1401 C C . ILE A 1 190 ? 26.940 17.998 -39.057 1.00 54.59 190 ILE A C 1
ATOM 1403 O O . ILE A 1 190 ? 26.353 18.335 -38.032 1.00 54.59 190 ILE A O 1
ATOM 1407 N N . GLN A 1 191 ? 26.498 17.005 -39.833 1.00 62.78 191 GLN A N 1
ATOM 1408 C CA . GLN A 1 191 ? 25.268 16.220 -39.622 1.00 62.78 191 GLN A CA 1
ATOM 1409 C C . GLN A 1 191 ? 25.324 15.263 -38.397 1.00 62.78 191 GLN A C 1
ATOM 1411 O O . GLN A 1 191 ? 24.678 14.215 -38.387 1.00 62.78 191 GLN A O 1
ATOM 1416 N N . GLU A 1 192 ? 26.087 15.589 -37.345 1.00 64.88 192 GLU A N 1
ATOM 1417 C CA . GLU A 1 192 ? 26.275 14.722 -36.163 1.00 64.88 192 GLU A CA 1
ATOM 1418 C C . GLU A 1 192 ? 24.968 14.471 -35.403 1.00 64.88 192 GLU A C 1
ATOM 1420 O O . GLU A 1 192 ? 24.725 13.365 -34.929 1.00 64.88 192 GLU A O 1
ATOM 1425 N N . VAL A 1 193 ? 24.075 15.464 -35.338 1.00 67.69 193 VAL A N 1
ATOM 1426 C CA . VAL A 1 193 ? 22.774 15.325 -34.659 1.00 67.69 193 VAL A CA 1
ATOM 1427 C C . VAL A 1 193 ? 21.915 14.246 -35.324 1.00 67.69 193 VAL A C 1
ATOM 1429 O O . VAL A 1 193 ? 21.275 13.451 -34.633 1.00 67.69 193 VAL A O 1
ATOM 1432 N N . LEU A 1 194 ? 21.932 14.178 -36.659 1.00 71.94 194 LEU A N 1
ATOM 1433 C CA . LEU A 1 194 ? 21.233 13.133 -37.406 1.00 71.94 194 LEU A CA 1
ATOM 1434 C C . LEU A 1 194 ? 21.873 11.765 -37.160 1.00 71.94 194 LEU A C 1
ATOM 1436 O O . LEU A 1 194 ? 21.160 10.801 -36.887 1.00 71.94 194 LEU A O 1
ATOM 1440 N N . LEU A 1 195 ? 23.208 11.685 -37.158 1.00 75.50 195 LEU A N 1
ATOM 1441 C CA . LEU A 1 195 ? 23.926 10.443 -36.869 1.00 75.50 195 LEU A CA 1
ATOM 1442 C C . LEU A 1 195 ? 23.591 9.911 -35.465 1.00 75.50 195 LEU A C 1
ATOM 1444 O O . LEU A 1 195 ? 23.300 8.723 -35.308 1.00 75.50 195 LEU A O 1
ATOM 1448 N N . VAL A 1 196 ? 23.555 10.784 -34.456 1.00 71.12 196 VAL A N 1
ATOM 1449 C CA . VAL A 1 196 ? 23.147 10.441 -33.085 1.00 71.12 196 VAL A CA 1
ATOM 1450 C C . VAL A 1 196 ? 21.688 9.978 -33.049 1.00 71.12 196 VAL A C 1
ATOM 1452 O O . VAL A 1 196 ? 21.392 8.924 -32.482 1.00 71.12 196 VAL A O 1
ATOM 1455 N N . CYS A 1 197 ? 20.777 10.709 -33.698 1.00 74.00 197 CYS A N 1
ATOM 1456 C CA . CYS A 1 197 ? 19.359 10.355 -33.772 1.00 74.00 197 CYS A CA 1
ATOM 1457 C C . CYS A 1 197 ? 19.150 8.953 -34.367 1.00 74.00 197 CYS A C 1
ATOM 1459 O O . CYS A 1 197 ? 18.471 8.110 -33.773 1.00 74.00 197 CYS A O 1
ATOM 1461 N N . PHE A 1 198 ? 19.792 8.662 -35.500 1.00 82.75 198 PHE A N 1
ATOM 1462 C CA . PHE A 1 198 ? 19.687 7.362 -36.156 1.00 82.75 198 PHE A CA 1
ATOM 1463 C C . PHE A 1 198 ? 20.388 6.248 -35.368 1.00 82.75 198 PHE A C 1
ATOM 1465 O O . PHE A 1 198 ? 19.892 5.123 -35.347 1.00 82.75 198 PHE A O 1
ATOM 1472 N N . THR A 1 199 ? 21.452 6.559 -34.623 1.00 80.06 199 THR A N 1
ATOM 1473 C CA . THR A 1 199 ? 22.087 5.610 -33.692 1.00 80.06 199 THR A CA 1
ATOM 1474 C C . THR A 1 199 ? 21.112 5.172 -32.596 1.00 80.06 199 THR A C 1
ATOM 1476 O O . THR A 1 199 ? 20.929 3.973 -32.370 1.00 80.06 199 THR A O 1
ATOM 1479 N N . PHE A 1 200 ? 20.413 6.115 -31.955 1.00 76.88 200 PHE A N 1
ATOM 1480 C CA . PHE A 1 200 ? 19.364 5.782 -30.985 1.00 76.88 200 PHE A CA 1
ATOM 1481 C C . PHE A 1 200 ? 18.209 5.009 -31.633 1.00 76.88 200 PHE A C 1
ATOM 1483 O O . PHE A 1 200 ? 17.735 4.030 -31.055 1.00 76.88 200 PHE A O 1
ATOM 1490 N N . GLY A 1 201 ? 17.800 5.389 -32.847 1.00 76.00 201 GLY A N 1
ATOM 1491 C CA . GLY A 1 201 ? 16.792 4.668 -33.629 1.00 76.00 201 GLY A CA 1
ATOM 1492 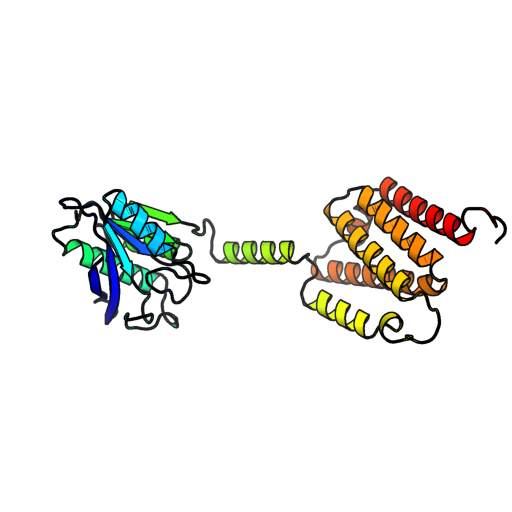C C . GLY A 1 201 ? 17.155 3.198 -33.860 1.00 76.00 201 GLY A C 1
ATOM 1493 O O . GLY A 1 201 ? 16.326 2.313 -33.619 1.00 76.00 201 GLY A O 1
ATOM 1494 N N . ALA A 1 202 ? 18.407 2.919 -34.232 1.00 83.12 202 ALA A N 1
ATOM 1495 C CA . ALA A 1 202 ? 18.914 1.566 -34.440 1.00 83.12 202 ALA A CA 1
ATOM 1496 C C . ALA A 1 202 ? 18.950 0.754 -33.133 1.00 83.12 202 ALA A C 1
ATOM 1498 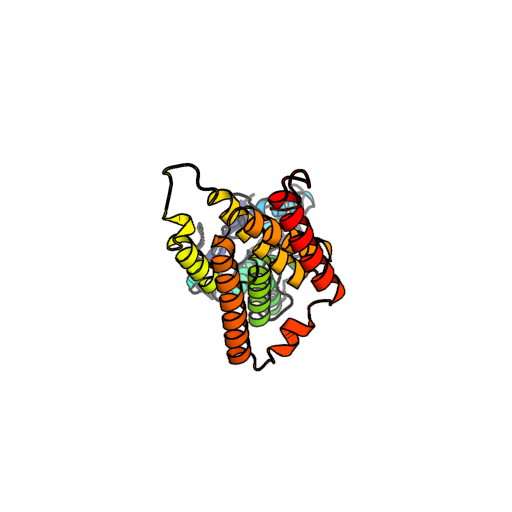O O . ALA A 1 202 ? 18.492 -0.391 -33.105 1.00 83.12 202 ALA A O 1
ATOM 1499 N N . ILE A 1 203 ? 19.429 1.349 -32.033 1.00 79.12 203 ILE A N 1
ATOM 1500 C CA . ILE A 1 203 ? 19.516 0.687 -30.720 1.00 79.12 203 ILE A CA 1
ATOM 1501 C C . ILE A 1 203 ? 18.120 0.359 -30.171 1.00 79.12 203 ILE A C 1
ATOM 1503 O O . ILE A 1 203 ? 17.861 -0.780 -29.775 1.00 79.12 203 ILE A O 1
ATOM 1507 N N . ILE A 1 204 ? 17.201 1.331 -30.172 1.00 77.00 204 ILE A N 1
ATOM 1508 C CA . ILE A 1 204 ? 15.836 1.160 -29.654 1.00 77.00 204 ILE A CA 1
ATOM 1509 C C . ILE A 1 204 ? 15.078 0.123 -30.484 1.00 77.00 204 ILE A C 1
ATOM 1511 O O . ILE A 1 204 ? 14.444 -0.770 -29.919 1.00 77.00 204 ILE A O 1
ATOM 1515 N N . SER A 1 205 ? 15.164 0.202 -31.813 1.00 80.12 205 SER A N 1
ATOM 1516 C CA . SER A 1 205 ? 14.487 -0.743 -32.708 1.00 80.12 205 SER A CA 1
ATOM 1517 C C . SER A 1 205 ? 15.063 -2.152 -32.573 1.00 80.12 205 SER A C 1
ATOM 1519 O O . SER A 1 205 ? 14.306 -3.116 -32.463 1.00 80.12 205 SER A O 1
ATOM 1521 N N . GLY A 1 206 ? 16.389 -2.279 -32.469 1.00 82.19 206 GLY A N 1
ATOM 1522 C CA . GLY A 1 206 ? 17.055 -3.550 -32.188 1.00 82.19 206 GLY A CA 1
ATOM 1523 C C . GLY A 1 206 ? 16.589 -4.169 -30.868 1.00 82.19 206 GLY A C 1
ATOM 1524 O O . GLY A 1 206 ? 16.225 -5.343 -30.830 1.00 82.19 206 GLY A O 1
ATOM 1525 N N . TYR A 1 207 ? 16.496 -3.375 -29.799 1.00 77.00 207 TYR A N 1
ATOM 1526 C CA . TYR A 1 207 ? 15.974 -3.835 -28.509 1.00 77.00 207 TYR A CA 1
ATOM 1527 C C . TYR A 1 207 ? 14.489 -4.230 -28.577 1.00 77.00 207 TYR A C 1
ATOM 1529 O O . TYR A 1 207 ? 14.092 -5.290 -28.099 1.00 77.00 207 TYR A O 1
ATOM 1537 N N . ARG A 1 208 ? 13.636 -3.427 -29.221 1.00 74.94 208 ARG A N 1
ATOM 1538 C CA . ARG A 1 208 ? 12.214 -3.769 -29.407 1.00 74.94 208 ARG A CA 1
ATOM 1539 C C . ARG A 1 208 ? 12.038 -5.049 -30.225 1.00 74.94 208 ARG A C 1
ATOM 1541 O O . ARG A 1 208 ? 11.117 -5.827 -29.955 1.00 74.94 208 ARG A O 1
ATOM 1548 N N . TYR A 1 209 ? 12.929 -5.298 -31.182 1.00 82.56 209 TYR A N 1
ATOM 1549 C CA . TYR A 1 209 ? 12.964 -6.542 -31.937 1.00 82.56 209 TYR A CA 1
ATOM 1550 C C . TYR A 1 209 ? 13.322 -7.747 -31.060 1.00 82.56 209 TYR A C 1
ATOM 1552 O O . TYR A 1 209 ? 12.672 -8.786 -31.177 1.00 82.56 209 TYR A O 1
ATOM 1560 N N . THR A 1 210 ? 14.299 -7.635 -30.149 1.00 74.94 210 THR A N 1
ATOM 1561 C CA . THR A 1 210 ? 14.654 -8.771 -29.278 1.00 74.94 210 THR A CA 1
ATOM 1562 C C . THR A 1 210 ? 13.503 -9.190 -28.368 1.00 74.94 210 THR A C 1
ATOM 1564 O O . THR A 1 210 ? 13.361 -10.388 -28.127 1.00 74.94 210 THR A O 1
ATOM 1567 N N . GLN A 1 211 ? 12.657 -8.241 -27.955 1.00 71.69 211 GLN A N 1
ATOM 1568 C CA . GLN A 1 211 ? 11.488 -8.494 -27.109 1.00 71.69 211 GLN A CA 1
ATOM 1569 C C . GLN A 1 211 ? 10.274 -9.024 -27.880 1.00 71.69 211 GLN A C 1
ATOM 1571 O O . GLN A 1 211 ? 9.615 -9.956 -27.437 1.00 71.69 211 GLN A O 1
ATOM 1576 N N . SER A 1 212 ? 9.954 -8.426 -29.031 1.00 78.62 212 SER A N 1
ATOM 1577 C CA . SER A 1 212 ? 8.696 -8.707 -29.744 1.00 78.62 212 SER A CA 1
ATOM 1578 C C . SER A 1 212 ? 8.833 -9.672 -30.919 1.00 78.62 212 SER A C 1
ATOM 1580 O O . SER A 1 212 ? 7.827 -10.168 -31.417 1.00 78.62 212 SER A O 1
ATOM 1582 N N . LYS A 1 213 ? 10.058 -9.880 -31.423 1.00 83.44 213 LYS A N 1
ATOM 1583 C CA . LYS A 1 213 ? 10.366 -10.621 -32.661 1.00 83.44 213 LYS A CA 1
ATOM 1584 C C . LYS A 1 213 ? 9.606 -10.135 -33.902 1.00 83.44 213 LYS A C 1
ATOM 1586 O O . LYS A 1 213 ? 9.587 -10.818 -34.922 1.00 83.44 213 LYS A O 1
ATOM 1591 N N . ASN A 1 214 ? 9.021 -8.939 -33.850 1.00 87.12 214 ASN A N 1
ATOM 1592 C CA . ASN A 1 214 ? 8.225 -8.379 -34.932 1.00 87.12 214 ASN A CA 1
ATOM 1593 C C . ASN A 1 214 ? 9.127 -7.786 -36.026 1.00 87.12 214 ASN A C 1
ATOM 1595 O O . ASN A 1 214 ? 9.979 -6.940 -35.745 1.00 87.12 214 ASN A O 1
ATOM 1599 N N . ILE A 1 215 ? 8.899 -8.199 -37.276 1.00 92.38 215 ILE A N 1
ATOM 1600 C CA . ILE A 1 215 ? 9.676 -7.785 -38.453 1.00 92.38 215 ILE A CA 1
ATOM 1601 C C . ILE A 1 215 ? 9.764 -6.265 -38.625 1.00 92.38 215 ILE A C 1
ATOM 1603 O O . ILE A 1 215 ? 10.795 -5.766 -39.066 1.00 92.38 215 ILE A O 1
ATOM 1607 N N . LYS A 1 216 ? 8.732 -5.511 -38.218 1.00 91.00 216 LYS A N 1
ATOM 1608 C CA . LYS A 1 216 ? 8.724 -4.044 -38.324 1.00 91.00 216 LYS A CA 1
ATOM 1609 C C . LYS A 1 216 ? 9.924 -3.430 -37.605 1.00 91.00 216 LYS A C 1
ATOM 1611 O O . LYS A 1 216 ? 10.569 -2.544 -38.150 1.00 91.00 216 LYS A O 1
ATOM 1616 N N . TRP A 1 217 ? 10.272 -3.938 -36.424 1.00 87.88 217 TRP A N 1
ATOM 1617 C CA . TRP A 1 217 ? 11.416 -3.439 -35.658 1.00 87.88 217 TRP A CA 1
ATOM 1618 C C . TRP A 1 217 ? 12.761 -3.803 -36.286 1.00 87.88 217 TRP A C 1
ATOM 1620 O O . TRP A 1 217 ? 13.696 -3.012 -36.203 1.00 87.88 217 TRP A O 1
ATOM 1630 N N . ALA A 1 218 ? 12.853 -4.953 -36.959 1.00 91.19 218 ALA A N 1
ATOM 1631 C CA . ALA A 1 218 ? 14.040 -5.310 -37.733 1.00 91.19 218 ALA A CA 1
ATOM 1632 C C . ALA A 1 218 ? 14.215 -4.377 -38.945 1.00 91.19 218 ALA A C 1
ATOM 1634 O O . ALA A 1 218 ? 15.313 -3.884 -39.186 1.00 91.19 218 ALA A O 1
ATOM 1635 N N . ILE A 1 219 ? 13.122 -4.066 -39.652 1.00 92.94 219 ILE A N 1
ATOM 1636 C CA . ILE A 1 219 ? 13.123 -3.110 -40.768 1.00 92.94 219 ILE A CA 1
ATOM 1637 C C . ILE A 1 219 ? 13.502 -1.707 -40.281 1.00 92.94 219 ILE A C 1
ATOM 1639 O O . ILE A 1 219 ? 14.376 -1.087 -40.874 1.00 92.94 219 ILE A O 1
ATOM 1643 N N . PHE A 1 220 ? 12.914 -1.220 -39.182 1.00 88.62 220 PHE A N 1
ATOM 1644 C CA . PHE A 1 220 ? 13.267 0.086 -38.612 1.00 88.62 220 PHE A CA 1
ATOM 1645 C C . PHE A 1 220 ? 14.733 0.160 -38.184 1.00 88.62 220 PHE A C 1
ATOM 1647 O O . PHE A 1 220 ? 15.393 1.151 -38.481 1.00 88.62 220 PHE A O 1
ATOM 1654 N N . ALA A 1 221 ? 15.265 -0.897 -37.560 1.00 89.62 221 ALA A N 1
ATOM 1655 C CA . ALA A 1 221 ? 16.688 -0.968 -37.246 1.00 89.62 221 ALA A CA 1
ATOM 1656 C C . ALA A 1 221 ? 17.543 -0.873 -38.522 1.00 89.62 221 ALA A C 1
ATOM 1658 O O . ALA A 1 221 ? 18.494 -0.098 -38.558 1.00 89.62 221 ALA A O 1
ATOM 1659 N N . GLY A 1 222 ? 17.165 -1.594 -39.584 1.00 91.75 222 GLY A N 1
ATOM 1660 C CA . GLY A 1 222 ? 17.811 -1.519 -40.895 1.00 91.75 222 GLY A CA 1
ATOM 1661 C C . GLY A 1 222 ? 17.783 -0.117 -41.508 1.00 91.75 222 GLY A C 1
ATOM 1662 O O . GLY A 1 222 ? 18.827 0.407 -41.882 1.00 91.75 222 GLY A O 1
ATOM 1663 N N . ILE A 1 223 ? 16.614 0.529 -41.546 1.00 92.38 223 ILE A N 1
ATOM 1664 C CA . ILE A 1 223 ? 16.456 1.907 -42.042 1.00 92.38 223 ILE A CA 1
ATOM 1665 C C . ILE A 1 223 ? 17.362 2.863 -41.266 1.00 92.38 223 ILE A C 1
ATOM 1667 O O . ILE A 1 223 ? 18.085 3.643 -41.876 1.00 92.38 223 ILE A O 1
ATOM 1671 N N . SER A 1 224 ? 17.365 2.789 -39.932 1.00 87.25 224 SER A N 1
ATOM 1672 C CA . SER A 1 224 ? 18.219 3.639 -39.101 1.00 87.25 224 SER A CA 1
ATOM 1673 C C . SER A 1 224 ? 19.707 3.419 -39.384 1.00 87.25 224 SER A C 1
ATOM 1675 O O . SER A 1 224 ? 20.432 4.396 -39.530 1.00 87.25 224 SER A O 1
ATOM 1677 N N . LEU A 1 225 ? 20.162 2.171 -39.545 1.00 90.69 225 LEU A N 1
ATOM 1678 C CA . LEU A 1 225 ? 21.550 1.873 -39.927 1.00 90.69 225 LEU A CA 1
ATOM 1679 C C . LEU A 1 225 ? 21.891 2.415 -41.328 1.00 90.69 225 LEU A C 1
ATOM 1681 O O . LEU A 1 225 ? 22.966 2.980 -41.521 1.00 90.69 225 LEU A O 1
ATOM 1685 N N . GLY A 1 226 ? 20.972 2.302 -42.292 1.00 88.25 226 GLY A N 1
ATOM 1686 C CA . GLY A 1 226 ? 21.133 2.877 -43.631 1.00 88.25 226 GLY A CA 1
ATOM 1687 C C . GLY A 1 226 ? 21.223 4.405 -43.610 1.00 88.25 226 GLY A C 1
ATOM 1688 O O . GLY A 1 226 ? 22.078 4.981 -44.279 1.00 88.25 226 GLY A O 1
ATOM 1689 N N . LEU A 1 227 ? 20.398 5.063 -42.789 1.00 86.50 227 LEU A N 1
ATOM 1690 C CA . LEU A 1 227 ? 20.440 6.513 -42.590 1.00 86.50 227 LEU A CA 1
ATOM 1691 C C . LEU A 1 227 ? 21.724 6.95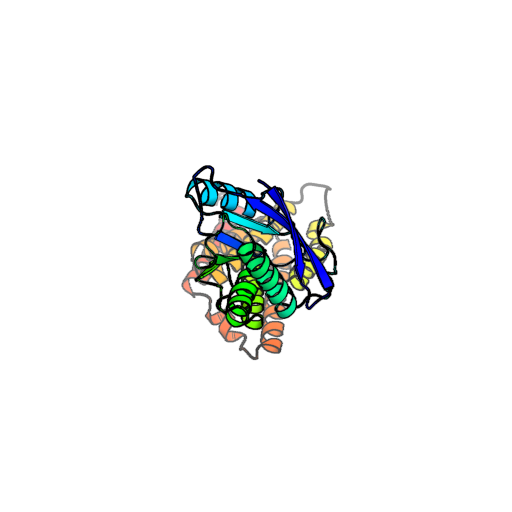8 -41.883 1.00 86.50 227 LEU A C 1
ATOM 1693 O O . LEU A 1 227 ? 22.281 7.983 -42.262 1.00 86.50 227 LEU A O 1
ATOM 1697 N N . MET A 1 228 ? 22.240 6.195 -40.912 1.00 86.94 228 MET A N 1
ATOM 1698 C CA . MET A 1 228 ? 23.553 6.466 -40.308 1.00 86.94 228 MET A CA 1
ATOM 1699 C C . MET A 1 228 ? 24.652 6.482 -41.375 1.00 86.94 228 MET A C 1
ATOM 1701 O O . MET A 1 228 ? 25.435 7.429 -41.423 1.00 86.94 228 MET A O 1
ATOM 1705 N N . HIS A 1 229 ? 24.672 5.471 -42.251 1.00 88.06 229 HIS A N 1
ATOM 1706 C CA . HIS A 1 229 ? 25.647 5.381 -43.336 1.00 88.06 229 HIS A CA 1
ATOM 1707 C C . HIS A 1 229 ? 25.516 6.535 -44.336 1.00 88.06 229 HIS A C 1
ATOM 1709 O O . HIS A 1 229 ? 26.502 7.203 -44.633 1.00 88.06 229 HIS A O 1
ATOM 1715 N N . ALA A 1 230 ? 24.292 6.830 -44.781 1.00 86.00 230 ALA A N 1
ATOM 1716 C CA . ALA A 1 230 ? 24.019 7.933 -45.700 1.00 86.00 230 ALA A CA 1
ATOM 1717 C C . ALA A 1 230 ? 24.329 9.318 -45.106 1.00 86.00 230 ALA A C 1
ATOM 1719 O O . ALA A 1 230 ? 24.624 10.254 -45.842 1.00 86.00 230 ALA A O 1
ATOM 1720 N N . THR A 1 231 ? 24.259 9.460 -43.780 1.00 81.00 231 THR A N 1
ATOM 1721 C CA . THR A 1 231 ? 24.531 10.729 -43.094 1.00 81.00 231 THR A CA 1
ATOM 1722 C C . THR A 1 231 ? 26.020 11.049 -43.078 1.00 81.00 231 THR A C 1
ATOM 1724 O O . THR A 1 231 ? 26.396 12.213 -43.225 1.00 81.00 231 THR A O 1
ATOM 1727 N N . LYS A 1 232 ? 26.874 10.041 -42.839 1.00 78.38 232 LYS A N 1
ATOM 1728 C CA . LYS A 1 232 ? 28.317 10.262 -42.728 1.00 78.38 232 LYS A CA 1
ATOM 1729 C C . LYS A 1 232 ? 29.131 8.981 -42.881 1.00 78.38 232 LYS A C 1
ATOM 1731 O O . LYS A 1 232 ? 28.844 7.971 -42.241 1.00 78.38 232 LYS A O 1
ATOM 1736 N N . GLU A 1 233 ? 30.246 9.068 -43.601 1.00 75.75 233 GLU A N 1
ATOM 1737 C CA . GLU A 1 233 ? 31.211 7.968 -43.767 1.00 75.75 233 GLU A CA 1
ATOM 1738 C C . GLU A 1 233 ? 31.829 7.511 -42.432 1.00 75.75 233 GLU A C 1
ATOM 1740 O O . GLU A 1 233 ? 32.135 6.337 -42.238 1.00 75.75 233 GLU A O 1
ATOM 1745 N N . THR A 1 234 ? 31.931 8.410 -41.446 1.00 76.56 234 THR A N 1
ATOM 1746 C CA . THR A 1 234 ? 32.438 8.082 -40.100 1.00 76.56 234 THR A CA 1
ATOM 1747 C C . THR A 1 234 ? 31.474 7.228 -39.268 1.00 76.56 234 THR A C 1
ATOM 1749 O O . THR A 1 234 ? 31.850 6.763 -38.191 1.00 76.56 234 THR A O 1
ATOM 1752 N N . SER A 1 235 ? 30.255 6.964 -39.754 1.00 78.06 235 SER A N 1
ATOM 1753 C CA . SER A 1 235 ? 29.286 6.045 -39.128 1.00 78.06 235 SER A CA 1
ATOM 1754 C C . SER A 1 235 ? 29.836 4.630 -38.910 1.00 78.06 235 SER A C 1
ATOM 1756 O O . SER A 1 235 ? 29.408 3.938 -37.985 1.00 78.06 235 SER A O 1
ATOM 1758 N N . VAL A 1 236 ? 30.852 4.225 -39.678 1.00 79.44 236 VAL A N 1
ATOM 1759 C CA . VAL A 1 236 ? 31.565 2.947 -39.516 1.00 79.44 236 VAL A CA 1
ATOM 1760 C C . VAL A 1 236 ? 32.142 2.780 -38.102 1.00 79.44 236 VAL A C 1
ATOM 1762 O O . VAL A 1 236 ? 32.127 1.676 -37.554 1.00 79.44 236 VAL A O 1
ATOM 1765 N N . ILE A 1 237 ? 32.568 3.873 -37.455 1.00 75.75 237 ILE A N 1
ATOM 1766 C CA . ILE A 1 237 ? 33.060 3.856 -36.066 1.00 75.75 237 ILE A CA 1
ATOM 1767 C C . ILE A 1 237 ? 31.923 3.504 -35.093 1.00 75.75 237 ILE A C 1
ATOM 1769 O O . ILE A 1 237 ? 32.111 2.718 -34.157 1.00 75.75 237 ILE A O 1
ATOM 1773 N N . ALA A 1 238 ? 30.722 4.041 -35.328 1.00 72.50 238 ALA A N 1
ATOM 1774 C CA . ALA A 1 238 ? 29.541 3.748 -34.521 1.00 72.50 238 ALA A CA 1
ATOM 1775 C C . ALA A 1 238 ? 29.107 2.283 -34.683 1.00 72.50 238 ALA A C 1
ATOM 1777 O O . ALA A 1 238 ? 28.844 1.616 -33.682 1.00 72.50 238 ALA A O 1
ATOM 1778 N N . PHE A 1 239 ? 29.133 1.738 -35.906 1.00 79.69 239 PHE A N 1
ATOM 1779 C CA . PHE A 1 239 ? 28.872 0.312 -36.139 1.00 79.69 239 PHE A CA 1
ATOM 1780 C C . PHE A 1 239 ? 29.872 -0.587 -35.403 1.00 79.69 239 PHE A C 1
ATOM 1782 O O . PHE A 1 239 ? 29.462 -1.529 -34.720 1.00 79.69 239 PHE A O 1
ATOM 1789 N N . GLY A 1 240 ? 31.170 -0.267 -35.474 1.00 75.69 240 GLY A N 1
ATOM 1790 C CA . GLY A 1 240 ? 32.213 -0.991 -34.741 1.00 75.69 240 GLY A CA 1
ATOM 1791 C C . GLY A 1 240 ? 31.993 -0.964 -33.225 1.00 75.69 240 GLY A C 1
ATOM 1792 O O . GLY A 1 240 ? 32.098 -1.992 -32.556 1.00 75.69 240 GLY A O 1
ATOM 1793 N N . SER A 1 241 ? 31.596 0.193 -32.693 1.00 75.06 241 SER A N 1
ATOM 1794 C CA . SER A 1 241 ? 31.316 0.387 -31.265 1.00 75.06 241 SER A CA 1
ATOM 1795 C C . SER A 1 241 ? 30.081 -0.396 -30.806 1.00 75.06 241 SER A C 1
ATOM 1797 O O . SER A 1 241 ? 30.110 -1.053 -29.765 1.00 75.06 241 SER A O 1
ATOM 1799 N N . MET A 1 242 ? 29.007 -0.387 -31.603 1.00 75.25 242 MET A N 1
ATOM 1800 C CA . MET A 1 242 ? 27.789 -1.162 -31.343 1.00 75.25 242 MET A CA 1
ATOM 1801 C C . MET A 1 242 ? 28.059 -2.671 -31.360 1.00 75.25 242 MET A C 1
ATOM 1803 O O . MET A 1 242 ? 27.580 -3.393 -30.483 1.00 75.25 242 MET A O 1
ATOM 1807 N N . LEU A 1 243 ? 28.860 -3.152 -32.316 1.00 77.25 243 LEU A N 1
ATOM 1808 C CA . LEU A 1 243 ? 29.252 -4.559 -32.397 1.00 77.25 243 LEU A CA 1
ATOM 1809 C C . LEU A 1 243 ? 30.097 -4.975 -31.185 1.00 77.25 243 LEU A C 1
ATOM 1811 O O . LEU A 1 243 ? 29.825 -6.007 -30.571 1.00 77.25 243 LEU A O 1
ATOM 1815 N N . LEU A 1 244 ? 31.079 -4.156 -30.798 1.00 75.12 244 LEU A N 1
ATOM 1816 C CA . LEU A 1 244 ? 31.910 -4.403 -29.621 1.00 75.12 244 LEU A CA 1
ATOM 1817 C C . LEU A 1 244 ? 31.073 -4.440 -28.334 1.00 75.12 244 LEU A C 1
ATOM 1819 O O . LEU A 1 244 ? 31.231 -5.353 -27.523 1.00 75.12 244 LEU A O 1
ATOM 1823 N N . ALA A 1 245 ? 30.144 -3.495 -28.162 1.00 66.50 245 ALA A N 1
ATOM 1824 C CA . ALA A 1 245 ? 29.243 -3.451 -27.012 1.00 66.50 245 ALA A CA 1
ATOM 1825 C C . ALA A 1 245 ? 28.340 -4.693 -26.938 1.00 66.50 245 ALA A C 1
ATOM 1827 O O . ALA A 1 245 ? 28.149 -5.261 -25.858 1.00 66.50 245 ALA A O 1
ATOM 1828 N N . LEU A 1 246 ? 27.830 -5.162 -28.080 1.00 70.94 246 LEU A N 1
ATOM 1829 C CA . LEU A 1 246 ? 27.058 -6.399 -28.155 1.00 70.94 246 LEU A CA 1
ATOM 1830 C C . LEU A 1 246 ? 27.915 -7.610 -27.756 1.00 70.94 246 LEU A C 1
ATOM 1832 O O . LEU A 1 246 ? 27.496 -8.405 -26.916 1.00 70.94 246 LEU A O 1
ATOM 1836 N N . LEU A 1 247 ? 29.132 -7.728 -28.295 1.00 72.19 247 LEU A N 1
ATOM 1837 C CA . LEU A 1 247 ? 30.057 -8.821 -27.977 1.00 72.19 247 LEU A CA 1
ATOM 1838 C C . LEU A 1 247 ? 30.428 -8.852 -26.489 1.00 72.19 247 LEU A C 1
ATOM 1840 O O . LEU A 1 247 ? 30.343 -9.908 -25.861 1.00 72.19 247 LEU A O 1
ATOM 1844 N N . LEU A 1 248 ? 30.780 -7.704 -25.904 1.00 72.44 248 LEU A N 1
ATOM 1845 C CA . LEU A 1 248 ? 31.088 -7.589 -24.475 1.00 72.44 248 LEU A CA 1
ATOM 1846 C C . LEU A 1 248 ? 29.891 -7.992 -23.610 1.00 72.44 248 LEU A C 1
ATOM 1848 O O . LEU A 1 248 ? 30.045 -8.763 -22.661 1.00 72.44 248 LEU A O 1
ATOM 1852 N N . THR A 1 249 ? 28.690 -7.540 -23.975 1.00 64.44 249 THR A N 1
ATOM 1853 C CA . THR A 1 249 ? 27.448 -7.904 -23.279 1.00 64.44 249 THR A CA 1
ATOM 1854 C C . THR A 1 249 ? 27.217 -9.416 -23.300 1.00 64.44 249 THR A C 1
ATOM 1856 O O . THR A 1 249 ? 26.930 -10.015 -22.261 1.00 64.44 249 THR A O 1
ATOM 1859 N N . LEU A 1 250 ? 27.411 -10.059 -24.454 1.00 66.25 250 LEU A N 1
ATOM 1860 C CA . LEU A 1 250 ? 27.268 -11.508 -24.609 1.00 66.25 250 LEU A CA 1
ATOM 1861 C C . LEU A 1 250 ? 28.320 -12.284 -23.798 1.00 66.25 250 LEU A C 1
ATOM 1863 O O . LEU A 1 250 ? 27.999 -13.299 -23.175 1.00 66.25 250 LEU A O 1
ATOM 1867 N N . VAL A 1 251 ? 29.564 -11.797 -23.742 1.00 71.44 251 VAL A N 1
ATOM 1868 C CA . VAL A 1 251 ? 30.634 -12.384 -22.915 1.00 71.44 251 VAL A CA 1
ATOM 1869 C C . VAL A 1 251 ? 30.312 -12.266 -21.422 1.00 71.44 251 VAL A C 1
ATOM 1871 O O . VAL A 1 251 ? 30.475 -13.237 -20.677 1.00 71.44 251 VAL A O 1
ATOM 1874 N N . MET A 1 252 ? 29.816 -11.112 -20.971 1.00 65.69 252 MET A N 1
ATOM 1875 C CA . MET A 1 252 ? 29.420 -10.894 -19.576 1.00 65.69 252 MET A CA 1
ATOM 1876 C C . MET A 1 252 ? 28.212 -11.751 -19.175 1.00 65.69 252 MET A C 1
ATOM 1878 O O . MET A 1 252 ? 28.212 -12.333 -18.088 1.00 65.69 252 MET A O 1
ATOM 1882 N N . GLN A 1 253 ? 27.209 -11.883 -20.049 1.00 61.72 253 GLN A N 1
ATOM 1883 C CA . GLN A 1 253 ? 26.060 -12.768 -19.827 1.00 61.72 253 GLN A CA 1
ATOM 1884 C C . GLN A 1 253 ? 26.484 -14.235 -19.731 1.00 61.72 253 GLN A C 1
ATOM 1886 O O . GLN A 1 253 ? 26.065 -14.929 -18.804 1.00 61.72 253 GLN A O 1
ATOM 1891 N N . ARG A 1 254 ? 27.381 -14.696 -20.614 1.00 64.19 254 ARG A N 1
ATOM 1892 C CA . ARG A 1 254 ? 27.951 -16.050 -20.549 1.00 64.19 254 ARG A CA 1
ATOM 1893 C C . ARG A 1 254 ? 28.656 -16.311 -19.220 1.00 64.19 254 ARG A C 1
ATOM 1895 O O . ARG A 1 254 ? 28.443 -17.361 -18.623 1.00 64.19 254 ARG A O 1
ATOM 1902 N N . ARG A 1 255 ? 29.461 -15.358 -18.734 1.00 66.25 255 ARG A N 1
ATOM 1903 C CA . ARG A 1 255 ? 30.152 -15.481 -17.437 1.00 66.25 255 ARG A CA 1
ATOM 1904 C C . ARG A 1 255 ? 29.192 -15.526 -16.244 1.00 66.25 255 ARG A C 1
ATOM 1906 O O . ARG A 1 255 ? 29.503 -16.190 -15.266 1.00 66.25 255 ARG A O 1
ATOM 1913 N N . ARG A 1 256 ? 28.049 -14.834 -16.313 1.00 57.47 256 ARG A N 1
ATOM 1914 C CA . ARG A 1 256 ? 27.053 -14.789 -15.226 1.00 57.47 256 ARG A CA 1
ATOM 1915 C C . ARG A 1 256 ? 26.061 -15.953 -15.219 1.00 57.47 256 ARG A C 1
ATOM 1917 O O . ARG A 1 256 ? 25.623 -16.332 -14.143 1.00 57.47 256 ARG A O 1
ATOM 1924 N N . GLN A 1 257 ? 25.661 -16.470 -16.382 1.00 53.69 257 GLN A N 1
ATOM 1925 C CA . GLN A 1 257 ? 24.550 -17.431 -16.500 1.00 53.69 257 GLN A CA 1
ATOM 1926 C C . GLN A 1 257 ? 24.934 -18.773 -17.150 1.00 53.69 257 GLN A C 1
ATOM 1928 O O . GLN A 1 257 ? 24.074 -19.627 -17.323 1.00 53.69 257 GLN A O 1
ATOM 1933 N N . GLY A 1 258 ? 26.196 -18.979 -17.546 1.00 55.12 258 GLY A N 1
ATOM 1934 C CA . GLY A 1 258 ? 26.663 -20.244 -18.137 1.00 55.12 258 GLY A CA 1
ATOM 1935 C C . GLY A 1 258 ? 26.147 -20.546 -19.557 1.00 55.12 258 GLY A C 1
ATOM 1936 O O . GLY A 1 258 ? 26.465 -21.595 -20.109 1.00 55.12 258 GLY A O 1
ATOM 1937 N N . GLY A 1 259 ? 25.375 -19.642 -20.175 1.00 55.06 259 GLY A N 1
ATOM 1938 C CA . GLY A 1 259 ? 24.771 -19.828 -21.501 1.00 55.06 259 GLY A CA 1
ATOM 1939 C C . GLY A 1 259 ? 25.725 -19.618 -22.691 1.00 55.06 259 GLY A C 1
ATOM 1940 O O . GLY A 1 259 ? 26.696 -18.864 -22.620 1.00 55.06 259 GLY A O 1
ATOM 1941 N N . SER A 1 260 ? 25.433 -20.270 -23.823 1.00 50.69 260 SER A N 1
ATOM 1942 C CA . SER A 1 260 ? 26.204 -20.151 -25.073 1.00 50.69 260 SER A CA 1
ATOM 1943 C C . SER A 1 260 ? 25.843 -18.886 -25.865 1.00 50.69 260 SER A C 1
ATOM 1945 O O . SER A 1 260 ? 24.669 -18.631 -26.132 1.00 50.69 260 SER A O 1
ATOM 1947 N N . ILE A 1 261 ? 26.862 -18.155 -26.339 1.00 50.59 261 ILE A N 1
ATOM 1948 C CA . ILE A 1 261 ? 26.748 -16.993 -27.254 1.00 50.59 261 ILE A CA 1
ATOM 1949 C C . ILE A 1 261 ? 25.900 -17.340 -28.495 1.00 50.59 261 ILE A C 1
ATOM 1951 O O . ILE A 1 261 ? 25.155 -16.508 -29.012 1.00 50.59 261 ILE A O 1
ATOM 1955 N N . LEU A 1 262 ? 25.957 -18.601 -28.932 1.00 47.97 262 LEU A N 1
ATOM 1956 C CA . LEU A 1 262 ? 25.251 -19.106 -30.106 1.00 47.97 262 LEU A CA 1
ATOM 1957 C C . LEU A 1 262 ? 23.716 -19.070 -29.951 1.00 47.97 262 LEU A C 1
ATOM 1959 O O . LEU A 1 262 ? 23.013 -18.990 -30.955 1.00 47.97 262 LEU A O 1
ATOM 1963 N N . MET A 1 263 ? 23.177 -19.113 -28.723 1.00 49.03 263 MET A N 1
ATOM 1964 C CA . MET A 1 263 ? 21.724 -19.064 -28.491 1.00 49.03 263 MET A CA 1
ATOM 1965 C C . MET A 1 263 ? 21.130 -17.665 -28.703 1.00 49.03 263 MET A C 1
ATOM 1967 O O . MET A 1 263 ? 20.021 -17.555 -29.220 1.00 49.03 263 MET A O 1
ATOM 1971 N N . ALA A 1 264 ? 21.865 -16.597 -28.376 1.00 49.91 264 ALA A N 1
ATOM 1972 C CA . ALA A 1 264 ? 21.404 -15.223 -28.591 1.00 49.91 264 ALA A CA 1
ATOM 1973 C C . ALA A 1 264 ? 21.323 -14.873 -30.090 1.00 49.91 264 ALA A C 1
ATOM 1975 O O . ALA A 1 264 ? 20.372 -14.229 -30.528 1.00 49.91 264 ALA A O 1
ATOM 1976 N N . VAL A 1 265 ? 22.280 -15.366 -30.887 1.00 51.53 265 VAL A N 1
ATOM 1977 C CA . VAL A 1 265 ? 22.309 -15.199 -32.353 1.00 51.53 265 VAL A CA 1
ATOM 1978 C C . VAL A 1 265 ? 21.247 -16.067 -33.040 1.00 51.53 265 VAL A C 1
ATOM 1980 O O . VAL A 1 265 ? 20.566 -15.597 -33.948 1.00 51.53 265 VAL A O 1
ATOM 1983 N N . LYS A 1 266 ? 21.013 -17.298 -32.557 1.00 52.84 266 LYS A N 1
ATOM 1984 C CA . LYS A 1 266 ? 19.928 -18.176 -33.045 1.00 52.84 266 LYS A CA 1
ATOM 1985 C C . LYS A 1 266 ? 18.515 -17.640 -32.773 1.00 52.84 266 LYS A C 1
ATOM 1987 O O . LYS A 1 266 ? 17.556 -18.163 -33.329 1.00 52.84 266 LYS A O 1
ATOM 1992 N N . ALA A 1 267 ? 18.368 -16.603 -31.947 1.00 62.38 267 ALA A N 1
ATOM 1993 C CA . ALA A 1 267 ? 17.079 -15.986 -31.643 1.00 62.38 267 ALA A CA 1
ATOM 1994 C C . ALA A 1 267 ? 16.622 -14.949 -32.693 1.00 62.38 267 ALA A C 1
ATOM 1996 O O . ALA A 1 267 ? 15.556 -14.346 -32.523 1.00 62.38 267 ALA A O 1
ATOM 1997 N N . ILE A 1 268 ? 17.416 -14.688 -33.736 1.00 69.75 268 ILE A N 1
ATOM 1998 C CA . ILE A 1 268 ? 17.064 -13.788 -34.840 1.00 69.75 268 ILE A CA 1
ATOM 1999 C C . ILE A 1 268 ? 16.515 -14.631 -35.990 1.00 69.75 268 ILE A C 1
ATOM 2001 O O . ILE A 1 268 ? 17.201 -15.507 -36.507 1.00 69.75 268 ILE A O 1
ATOM 2005 N N . ASN A 1 269 ? 15.281 -14.352 -36.413 1.00 83.88 269 ASN A N 1
ATOM 2006 C CA . ASN A 1 269 ? 14.729 -14.965 -37.616 1.00 83.88 269 ASN A CA 1
ATOM 2007 C C . ASN A 1 269 ? 15.576 -14.543 -38.841 1.00 83.88 269 ASN A C 1
ATOM 2009 O O . ASN A 1 269 ? 15.727 -13.335 -39.063 1.00 83.88 269 ASN A O 1
ATOM 2013 N N . PRO A 1 270 ? 16.111 -15.489 -39.637 1.00 86.25 270 PRO A N 1
ATOM 2014 C CA . PRO A 1 270 ? 16.981 -15.180 -40.772 1.00 86.25 270 PRO A CA 1
ATOM 2015 C C . PRO A 1 270 ? 16.307 -14.261 -41.798 1.00 86.25 270 PRO A C 1
ATOM 2017 O O . PRO A 1 270 ? 16.952 -13.351 -42.310 1.00 86.25 270 PRO A O 1
ATOM 2020 N N . TRP A 1 271 ? 14.998 -14.406 -42.022 1.00 87.62 271 TRP A N 1
ATOM 2021 C CA . TRP A 1 271 ? 14.241 -13.543 -42.934 1.00 87.62 271 TRP A CA 1
ATOM 2022 C C . TRP A 1 271 ? 14.135 -12.101 -42.439 1.00 87.62 271 TRP A C 1
ATOM 2024 O O . TRP A 1 271 ? 14.184 -11.167 -43.233 1.00 87.62 271 TRP A O 1
ATOM 2034 N N . HIS A 1 272 ? 14.044 -11.896 -41.124 1.00 91.62 272 HIS A N 1
ATOM 2035 C CA . HIS A 1 272 ? 14.050 -10.552 -40.542 1.00 91.62 272 HIS A CA 1
ATOM 2036 C C . HIS A 1 272 ? 15.444 -9.924 -40.608 1.00 91.62 272 HIS A C 1
ATOM 2038 O O . HIS A 1 272 ? 15.560 -8.722 -40.830 1.00 91.62 272 HIS A O 1
ATOM 2044 N N . GLY A 1 273 ? 16.495 -10.737 -40.453 1.00 87.06 273 GLY A N 1
ATOM 2045 C CA . GLY A 1 273 ? 17.874 -10.308 -40.683 1.00 87.06 273 GLY A CA 1
ATOM 2046 C C . GLY A 1 273 ? 18.087 -9.849 -42.126 1.00 87.06 273 GLY A C 1
ATOM 2047 O O . GLY A 1 273 ? 18.585 -8.749 -42.347 1.00 87.06 273 GLY A O 1
ATOM 2048 N N . ILE A 1 274 ? 17.623 -10.640 -43.099 1.00 91.56 274 ILE A N 1
ATOM 2049 C CA . ILE A 1 274 ? 17.662 -10.278 -44.523 1.00 91.56 274 ILE A CA 1
ATOM 2050 C C . ILE A 1 274 ? 16.880 -8.984 -44.775 1.00 91.56 274 ILE A C 1
ATOM 2052 O O . ILE A 1 274 ? 17.401 -8.081 -45.421 1.00 91.56 274 ILE A O 1
ATOM 2056 N N . ALA A 1 275 ? 15.668 -8.853 -44.224 1.00 91.50 275 ALA A N 1
ATOM 2057 C CA . ALA A 1 275 ? 14.856 -7.646 -44.377 1.00 91.50 275 ALA A CA 1
ATOM 2058 C C . ALA A 1 275 ? 15.539 -6.394 -43.797 1.00 91.50 275 ALA A C 1
ATOM 2060 O O . ALA A 1 275 ? 15.495 -5.332 -44.413 1.00 91.50 275 ALA A O 1
ATOM 2061 N N . ALA A 1 276 ? 16.203 -6.513 -42.643 1.00 92.06 276 ALA A N 1
ATOM 2062 C CA . ALA A 1 276 ? 16.953 -5.414 -42.038 1.00 92.06 276 ALA A CA 1
ATOM 2063 C C . ALA A 1 276 ? 18.148 -4.988 -42.909 1.00 92.06 276 ALA A C 1
ATOM 2065 O O . ALA A 1 276 ? 18.341 -3.797 -43.144 1.00 92.06 276 ALA A O 1
ATOM 2066 N N . VAL A 1 277 ? 18.919 -5.951 -43.428 1.00 92.31 277 VAL A N 1
ATOM 2067 C CA . VAL A 1 277 ? 20.063 -5.680 -44.317 1.00 92.31 277 VAL A CA 1
ATOM 2068 C C . VAL A 1 277 ? 19.600 -5.071 -45.642 1.00 92.31 277 VAL A C 1
ATOM 2070 O O . VAL A 1 277 ? 20.180 -4.086 -46.094 1.00 92.31 277 VAL A O 1
ATOM 2073 N N . ALA A 1 278 ? 18.525 -5.598 -46.234 1.00 93.31 278 ALA A N 1
ATOM 2074 C CA . ALA A 1 278 ? 17.939 -5.060 -47.459 1.00 93.31 278 ALA A CA 1
ATOM 2075 C C . ALA A 1 278 ? 17.445 -3.619 -47.264 1.00 93.31 278 ALA A C 1
ATOM 2077 O O . ALA A 1 278 ? 17.731 -2.757 -48.092 1.00 93.31 278 ALA A O 1
ATOM 2078 N N . ALA A 1 279 ? 16.766 -3.334 -46.148 1.00 92.81 279 ALA A N 1
ATOM 2079 C CA . ALA A 1 279 ? 16.326 -1.984 -45.813 1.00 92.81 279 ALA A CA 1
ATOM 2080 C C . ALA A 1 279 ? 17.511 -1.021 -45.624 1.00 92.81 279 ALA A C 1
ATOM 2082 O O . ALA A 1 279 ? 17.481 0.085 -46.161 1.00 92.81 279 ALA A O 1
ATOM 2083 N N . ALA A 1 280 ? 18.568 -1.447 -44.922 1.00 92.44 280 ALA A N 1
ATOM 2084 C CA . ALA A 1 280 ? 19.776 -0.643 -44.734 1.00 92.44 280 ALA A CA 1
ATOM 2085 C C . ALA A 1 280 ? 20.470 -0.323 -46.066 1.00 92.44 280 ALA A C 1
ATOM 2087 O O . ALA A 1 280 ? 20.785 0.837 -46.335 1.00 92.44 280 ALA A O 1
ATOM 2088 N N . GLY A 1 281 ? 20.657 -1.335 -46.920 1.00 90.81 281 GLY A N 1
ATOM 2089 C CA . GLY A 1 281 ? 21.270 -1.178 -48.238 1.00 90.81 281 GLY A CA 1
ATOM 2090 C C . GLY A 1 281 ? 20.446 -0.281 -49.160 1.00 90.81 281 GLY A C 1
ATOM 2091 O O . GLY A 1 281 ? 20.990 0.641 -49.760 1.00 90.81 281 GLY A O 1
ATOM 2092 N N . MET A 1 282 ? 19.127 -0.488 -49.217 1.00 91.06 282 MET A N 1
ATOM 2093 C CA . MET A 1 282 ? 18.225 0.321 -50.039 1.00 91.06 282 MET A CA 1
ATOM 2094 C C . MET A 1 282 ? 18.251 1.794 -49.625 1.00 91.06 282 MET A C 1
ATOM 2096 O O . MET A 1 282 ? 18.414 2.662 -50.476 1.00 91.06 282 MET A O 1
ATOM 2100 N N . VAL A 1 283 ? 18.130 2.082 -48.326 1.00 89.81 283 VAL A N 1
ATOM 2101 C CA . VAL A 1 283 ? 18.182 3.457 -47.808 1.00 89.81 283 VAL A CA 1
ATOM 2102 C C . VAL A 1 283 ? 19.542 4.089 -48.084 1.00 89.81 283 VAL A C 1
ATOM 2104 O O . VAL A 1 283 ? 19.603 5.217 -48.563 1.00 89.81 283 VAL A O 1
ATOM 2107 N N . SER A 1 284 ? 20.630 3.355 -47.857 1.00 87.06 284 SER A N 1
ATOM 2108 C CA . SER A 1 284 ? 21.971 3.845 -48.163 1.00 87.06 284 SER A CA 1
ATOM 2109 C C . SER A 1 284 ? 22.119 4.223 -49.640 1.00 87.06 284 SER A C 1
ATOM 2111 O O . SER A 1 284 ? 22.553 5.329 -49.943 1.00 87.06 284 SER A O 1
ATOM 2113 N N . VAL A 1 285 ? 21.747 3.330 -50.563 1.00 86.50 285 VAL A N 1
ATOM 2114 C CA . VAL A 1 285 ? 21.866 3.561 -52.013 1.00 86.50 285 VAL A CA 1
ATOM 2115 C C . VAL A 1 285 ? 20.977 4.716 -52.467 1.00 86.50 285 VAL A C 1
ATOM 2117 O O . VAL A 1 285 ? 21.426 5.563 -53.238 1.00 86.50 285 VAL A O 1
ATOM 2120 N N . LEU A 1 286 ? 19.738 4.782 -51.972 1.00 86.75 286 LEU A N 1
ATOM 2121 C CA . LEU A 1 286 ? 18.796 5.852 -52.303 1.00 86.75 286 LEU A CA 1
ATOM 2122 C C . LEU A 1 286 ? 19.371 7.229 -51.982 1.00 86.75 286 LEU A C 1
ATOM 2124 O O . LEU A 1 286 ? 19.340 8.108 -52.833 1.00 86.75 286 LEU A O 1
ATOM 2128 N N . PHE A 1 287 ? 19.912 7.424 -50.782 1.00 83.19 287 PHE A N 1
ATOM 2129 C CA . PHE A 1 287 ? 20.422 8.735 -50.389 1.00 83.19 287 PHE A CA 1
ATOM 2130 C C . PHE A 1 287 ? 21.786 9.050 -51.013 1.00 83.19 287 PHE A C 1
ATOM 2132 O O . PHE A 1 287 ? 21.998 10.184 -51.433 1.00 83.19 287 PHE A O 1
ATOM 2139 N N . TYR A 1 288 ? 22.679 8.064 -51.151 1.00 78.44 288 TYR A N 1
ATOM 2140 C CA . TYR A 1 288 ? 24.007 8.291 -51.738 1.00 78.44 288 TYR A CA 1
ATOM 2141 C C . TYR A 1 288 ? 23.933 8.612 -53.239 1.00 78.44 288 TYR A C 1
ATOM 2143 O O . TYR A 1 288 ? 24.654 9.471 -53.728 1.00 78.44 288 TYR A O 1
ATOM 2151 N N . SER A 1 289 ? 22.991 7.998 -53.963 1.00 79.12 289 SER A N 1
ATOM 2152 C CA . SER A 1 289 ? 22.734 8.300 -55.381 1.00 79.12 289 SER A CA 1
ATOM 2153 C C . SER A 1 289 ? 21.858 9.543 -55.609 1.00 79.12 289 SER A C 1
ATOM 2155 O O . SER A 1 289 ? 21.467 9.808 -56.748 1.00 79.12 289 SER A O 1
ATOM 2157 N N . SER A 1 290 ? 21.490 10.278 -54.545 1.00 77.50 290 SER A N 1
ATOM 2158 C CA . SER A 1 290 ? 20.471 11.341 -54.575 1.00 77.50 290 SER A CA 1
ATOM 2159 C C . SER A 1 290 ? 19.198 10.906 -55.309 1.00 77.50 290 SER A C 1
ATOM 2161 O O . SER A 1 290 ? 18.781 11.509 -56.295 1.00 77.50 290 SER A O 1
ATOM 2163 N N . PHE A 1 291 ? 18.576 9.827 -54.842 1.00 80.75 291 PHE A N 1
ATOM 2164 C CA . PHE A 1 291 ? 17.384 9.227 -55.445 1.00 80.75 291 PHE A CA 1
ATOM 2165 C C . PHE A 1 291 ? 17.612 8.795 -56.902 1.00 80.75 291 PHE A C 1
ATOM 2167 O O . PHE A 1 291 ? 16.779 9.045 -57.769 1.00 80.75 291 PHE A O 1
ATOM 2174 N N . PHE A 1 292 ? 18.749 8.138 -57.160 1.00 78.06 292 PHE A N 1
ATOM 2175 C CA . PHE A 1 292 ? 19.183 7.651 -58.477 1.00 78.06 292 PHE A CA 1
ATOM 2176 C C . PHE A 1 292 ? 19.439 8.731 -59.533 1.00 78.06 292 PHE A C 1
ATOM 2178 O O . PHE A 1 292 ? 19.606 8.406 -60.708 1.00 78.06 292 PHE A O 1
ATOM 2185 N N . THR A 1 293 ? 19.528 10.001 -59.137 1.00 74.38 293 THR A N 1
ATOM 2186 C CA . THR A 1 293 ? 19.939 11.072 -60.056 1.00 74.38 293 THR A CA 1
ATOM 2187 C C . THR A 1 293 ? 21.419 10.967 -60.431 1.00 74.38 293 THR A C 1
ATOM 2189 O O . THR A 1 293 ? 21.769 11.308 -61.555 1.00 74.38 293 THR A O 1
ATOM 2192 N N . ASN A 1 294 ? 22.260 10.406 -59.550 1.00 69.19 294 ASN A N 1
ATOM 2193 C CA . ASN A 1 294 ? 23.682 10.137 -59.791 1.00 69.19 294 ASN A CA 1
ATOM 2194 C C . ASN A 1 294 ? 24.029 8.682 -59.432 1.00 69.19 294 ASN A C 1
ATOM 2196 O O . ASN A 1 294 ? 24.600 8.389 -58.386 1.00 69.19 294 ASN A O 1
ATOM 2200 N N . ALA A 1 295 ? 23.654 7.732 -60.293 1.00 66.31 295 ALA A N 1
ATOM 2201 C CA . ALA A 1 295 ? 23.852 6.300 -60.032 1.00 66.31 295 ALA A CA 1
ATOM 2202 C C . ALA A 1 295 ? 25.325 5.827 -60.096 1.00 66.31 295 ALA A C 1
ATOM 2204 O O . ALA A 1 295 ? 25.616 4.709 -59.676 1.00 66.31 295 ALA A O 1
ATOM 2205 N N . GLY A 1 296 ? 26.239 6.651 -60.623 1.00 60.53 296 GLY A N 1
ATOM 2206 C CA . GLY A 1 296 ? 27.669 6.338 -60.743 1.00 60.53 296 GLY A CA 1
ATOM 2207 C C . GLY A 1 296 ? 28.526 6.688 -59.520 1.00 60.53 296 GLY A C 1
ATOM 2208 O O . GLY A 1 296 ? 29.678 6.258 -59.477 1.00 60.53 296 GLY A O 1
ATOM 2209 N N . GLY A 1 297 ? 27.963 7.411 -58.541 1.00 47.34 297 GLY A N 1
ATOM 2210 C CA . GLY A 1 297 ? 28.721 8.083 -57.477 1.00 47.34 297 GLY A CA 1
ATOM 2211 C C . GLY A 1 297 ? 29.048 9.524 -57.837 1.00 47.34 297 GLY A C 1
ATOM 2212 O O . GLY A 1 297 ? 29.585 9.743 -58.945 1.00 47.34 297 GLY A O 1
#

Radius of gyration: 31.32 Å; chains: 1; bounding box: 64×45×88 Å